Protein AF-A0A914UNY2-F1 (afdb_monomer_lite)

Organism: NCBI:txid2011161

Structure (mmCIF, N/CA/C/O backbone):
data_AF-A0A914UNY2-F1
#
_entry.id   AF-A0A914UNY2-F1
#
loop_
_atom_site.group_PDB
_atom_site.id
_atom_site.type_symbol
_atom_site.label_atom_id
_atom_site.label_alt_id
_atom_site.label_comp_id
_atom_site.label_asym_id
_atom_site.label_entity_id
_atom_site.label_seq_id
_atom_site.pdbx_PDB_ins_code
_atom_site.Cartn_x
_atom_site.Cartn_y
_atom_site.Cartn_z
_atom_site.occupancy
_atom_site.B_iso_or_equiv
_atom_site.auth_seq_id
_atom_site.auth_comp_id
_atom_site.auth_asym_id
_atom_site.auth_atom_id
_atom_site.pdbx_PDB_model_num
ATOM 1 N N . MET A 1 1 ? -18.067 -8.299 2.365 1.00 87.19 1 MET A N 1
ATOM 2 C CA . MET A 1 1 ? -17.623 -6.972 2.850 1.00 87.19 1 MET A CA 1
ATOM 3 C C . MET A 1 1 ? -18.825 -6.061 3.044 1.00 87.19 1 MET A C 1
ATOM 5 O O . MET A 1 1 ? -19.808 -6.227 2.333 1.00 87.19 1 MET A O 1
ATOM 9 N N . ASN A 1 2 ? -18.734 -5.103 3.968 1.00 89.50 2 ASN A N 1
ATOM 10 C CA . ASN A 1 2 ? -19.693 -4.017 4.223 1.00 89.50 2 ASN A CA 1
ATOM 11 C C . ASN A 1 2 ? -21.121 -4.440 4.605 1.00 89.50 2 ASN A C 1
ATOM 13 O O . ASN A 1 2 ? -22.048 -3.645 4.441 1.00 89.50 2 ASN A O 1
ATOM 17 N N . GLN A 1 3 ? -21.296 -5.675 5.072 1.00 91.88 3 GLN A N 1
ATOM 18 C CA . GLN A 1 3 ? -22.571 -6.225 5.522 1.00 91.88 3 GLN A CA 1
ATOM 19 C C . GLN A 1 3 ? -22.359 -6.941 6.859 1.00 91.88 3 GLN A C 1
ATOM 21 O O . GLN A 1 3 ? -21.365 -7.672 6.970 1.00 91.88 3 GLN A O 1
ATOM 26 N N . PRO A 1 4 ? -23.254 -6.754 7.843 1.00 94.88 4 PRO A N 1
ATOM 27 C CA . PRO A 1 4 ? -23.148 -7.422 9.129 1.00 94.88 4 PRO A CA 1
ATOM 28 C C . PRO A 1 4 ? -23.385 -8.926 8.982 1.00 94.88 4 PRO A C 1
ATOM 30 O O . PRO A 1 4 ? -24.240 -9.373 8.218 1.00 94.88 4 PRO A O 1
ATOM 33 N N . GLN A 1 5 ? -22.619 -9.710 9.731 1.00 97.25 5 GLN A N 1
ATOM 34 C CA . GLN A 1 5 ? -22.772 -11.151 9.894 1.00 97.25 5 GLN A CA 1
ATOM 35 C C . GLN A 1 5 ? -22.998 -11.444 11.373 1.00 97.25 5 GLN A C 1
ATOM 37 O O . GLN A 1 5 ? -22.254 -10.954 12.219 1.00 97.25 5 GLN A O 1
ATOM 42 N N . ARG A 1 6 ? -24.029 -12.226 11.695 1.00 97.44 6 ARG A N 1
ATOM 43 C CA . ARG A 1 6 ? -24.342 -12.583 13.082 1.00 97.44 6 ARG A CA 1
ATOM 44 C C . ARG A 1 6 ? -23.580 -13.841 13.490 1.00 97.44 6 ARG A C 1
ATOM 46 O O . ARG A 1 6 ? -23.706 -14.873 12.835 1.00 97.44 6 ARG A O 1
ATOM 53 N N . LEU A 1 7 ? -22.818 -13.749 14.574 1.00 96.62 7 LEU A N 1
ATOM 54 C CA . LEU A 1 7 ? -22.146 -14.878 15.212 1.00 96.62 7 LEU A CA 1
ATOM 55 C C . LEU A 1 7 ? -23.102 -15.640 16.144 1.00 96.62 7 LEU A C 1
ATOM 57 O O . LEU A 1 7 ? -24.194 -15.170 16.467 1.00 96.62 7 LEU A O 1
ATOM 61 N N . GLN A 1 8 ? -22.687 -16.832 16.582 1.00 95.50 8 GLN A N 1
ATOM 62 C CA . GLN A 1 8 ? -23.505 -17.722 17.420 1.00 95.50 8 GLN A CA 1
ATOM 63 C C . GLN A 1 8 ? -23.876 -17.116 18.781 1.00 95.50 8 GLN A C 1
ATOM 65 O O . GLN A 1 8 ? -24.940 -17.412 19.312 1.00 95.50 8 GLN A O 1
ATOM 70 N N . ASP A 1 9 ? -23.024 -16.249 19.325 1.00 95.12 9 ASP A N 1
ATOM 71 C CA . ASP A 1 9 ? -23.240 -15.534 20.588 1.00 95.12 9 ASP A CA 1
ATOM 72 C C . ASP A 1 9 ? -24.150 -14.296 20.439 1.00 95.12 9 ASP A C 1
ATOM 74 O O . ASP A 1 9 ? -24.386 -13.570 21.402 1.00 95.12 9 ASP A O 1
ATOM 78 N N . GLY A 1 10 ? -24.661 -14.043 19.230 1.00 96.00 10 GLY A N 1
ATOM 79 C CA . GLY A 1 10 ? -25.495 -12.892 18.909 1.00 96.00 10 GLY A CA 1
ATOM 80 C C . GLY A 1 10 ? -24.724 -11.645 18.470 1.00 96.00 10 GLY A C 1
ATOM 81 O O . GLY A 1 10 ? -25.374 -10.721 17.976 1.00 96.00 10 GLY A O 1
ATOM 82 N N . THR A 1 11 ? -23.389 -11.624 18.567 1.00 97.56 11 THR A N 1
ATOM 83 C CA . THR A 1 11 ? -22.541 -10.508 18.118 1.00 97.56 11 THR A CA 1
ATOM 84 C C . THR A 1 11 ? -22.706 -10.270 16.617 1.00 97.56 11 THR A C 1
ATOM 86 O O . THR A 1 11 ? -22.670 -11.214 15.824 1.00 97.56 11 THR A O 1
ATOM 89 N N . LEU A 1 12 ? -22.869 -9.012 16.202 1.00 98.00 12 LEU A N 1
ATOM 90 C CA . LEU A 1 12 ? -22.791 -8.637 14.789 1.00 98.00 12 LEU A CA 1
ATOM 91 C C . LEU A 1 12 ? -21.358 -8.247 14.439 1.00 98.00 12 LEU A C 1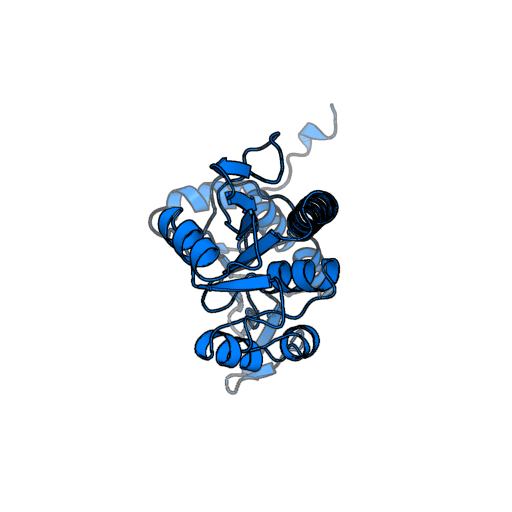
ATOM 93 O O . LEU A 1 12 ? -20.734 -7.456 15.143 1.00 98.00 12 LEU A O 1
ATOM 97 N N . VAL A 1 13 ? -20.848 -8.789 13.335 1.00 98.00 13 VAL A N 1
ATOM 98 C CA . VAL A 1 13 ? -19.527 -8.464 12.796 1.00 98.00 13 VAL A CA 1
ATOM 99 C C . VAL A 1 13 ? -19.659 -7.915 11.388 1.00 98.00 13 VAL A C 1
ATOM 101 O O . VAL A 1 13 ? -20.174 -8.594 10.501 1.00 98.00 13 VAL A O 1
ATOM 104 N N . THR A 1 14 ? -19.151 -6.707 11.159 1.00 97.75 14 THR A N 1
ATOM 105 C CA . THR A 1 14 ? -19.077 -6.098 9.825 1.00 97.75 14 THR A CA 1
ATOM 106 C C . THR A 1 14 ? -17.622 -5.888 9.425 1.00 97.75 14 THR A C 1
ATOM 108 O O . THR A 1 14 ? -16.843 -5.310 10.180 1.00 97.75 14 THR A O 1
ATOM 111 N N . LEU A 1 15 ? -17.260 -6.338 8.220 1.00 97.69 15 LEU A N 1
ATOM 112 C CA . LEU A 1 15 ? -15.915 -6.164 7.663 1.00 97.69 15 LEU A CA 1
ATOM 113 C C . LEU A 1 15 ? -15.862 -4.975 6.707 1.00 97.69 15 LEU A C 1
ATOM 115 O O . LEU A 1 15 ? -16.654 -4.928 5.761 1.00 97.69 15 LEU A O 1
ATOM 119 N N . PHE A 1 16 ? -14.896 -4.081 6.890 1.00 96.88 16 PHE A N 1
ATOM 120 C CA . PHE A 1 16 ? -14.606 -2.968 5.976 1.00 96.88 16 PHE A CA 1
ATOM 121 C C . PHE A 1 16 ? -13.207 -3.135 5.382 1.00 96.88 16 PHE A C 1
ATOM 123 O O . PHE A 1 16 ? -12.348 -3.712 6.032 1.00 96.88 16 PHE A O 1
ATOM 130 N N . ASP A 1 17 ? -12.978 -2.686 4.149 1.00 96.19 17 ASP A N 1
ATOM 131 C CA . ASP A 1 17 ? -11.647 -2.757 3.526 1.00 96.19 17 ASP A CA 1
ATOM 132 C C . ASP A 1 17 ? -10.666 -1.855 4.291 1.00 96.19 17 ASP A C 1
ATOM 134 O O . ASP A 1 17 ? -11.008 -0.712 4.589 1.00 96.19 17 ASP A O 1
ATOM 138 N N . ALA A 1 18 ? -9.480 -2.358 4.649 1.00 97.38 18 ALA A N 1
ATOM 139 C CA . ALA A 1 18 ? -8.509 -1.589 5.440 1.00 97.38 18 ALA A CA 1
ATOM 140 C C . ALA A 1 18 ? -7.584 -0.691 4.617 1.00 97.38 18 ALA A C 1
ATOM 142 O O . ALA A 1 18 ? -6.789 0.066 5.181 1.00 97.38 18 ALA A O 1
ATOM 143 N N . ASN A 1 19 ? -7.671 -0.761 3.289 1.00 96.38 19 ASN A N 1
ATOM 144 C CA . ASN A 1 19 ? -6.783 -0.072 2.361 1.00 96.38 19 ASN A CA 1
ATOM 145 C C . ASN A 1 19 ? -5.283 -0.297 2.666 1.00 96.38 19 ASN A C 1
ATOM 147 O O . ASN A 1 19 ? -4.441 0.534 2.332 1.00 96.38 19 ASN A O 1
ATOM 151 N N . HIS A 1 20 ? -4.937 -1.421 3.302 1.00 95.12 20 HIS A N 1
ATOM 152 C CA . HIS A 1 20 ? -3.561 -1.783 3.627 1.00 95.12 20 HIS A CA 1
ATOM 153 C C . HIS A 1 20 ? -2.977 -2.668 2.523 1.00 95.12 20 HIS A C 1
ATOM 155 O O . HIS A 1 20 ? -2.303 -2.176 1.622 1.00 95.12 20 HIS A O 1
ATOM 161 N N . CYS A 1 21 ? -3.313 -3.957 2.530 1.00 93.38 21 CYS A N 1
ATOM 162 C CA . CYS A 1 21 ? -2.913 -4.929 1.512 1.00 93.38 21 CYS A CA 1
ATOM 163 C C . CYS A 1 21 ? -4.127 -5.754 1.031 1.00 93.38 21 CYS A C 1
ATOM 165 O O . CYS A 1 21 ? -5.203 -5.683 1.635 1.00 93.38 21 CYS A O 1
ATOM 167 N N . PRO A 1 22 ? -4.016 -6.520 -0.068 1.00 93.12 22 PRO A N 1
ATOM 168 C CA . PRO A 1 22 ? -5.113 -7.359 -0.550 1.00 93.12 22 PRO A CA 1
ATOM 169 C C . PRO A 1 22 ? -5.675 -8.284 0.542 1.00 93.12 22 PRO A C 1
ATOM 171 O O . PRO A 1 22 ? -4.934 -9.036 1.169 1.00 93.12 22 PRO A O 1
ATOM 174 N N . GLY A 1 23 ? -6.990 -8.217 0.770 1.00 93.12 23 GLY A N 1
ATOM 175 C CA . GLY A 1 23 ? -7.684 -8.999 1.801 1.00 93.12 23 GLY A CA 1
ATOM 176 C C . GLY A 1 23 ? -7.624 -8.420 3.222 1.00 93.12 23 GLY A C 1
ATOM 177 O O . GLY A 1 23 ? -8.223 -9.001 4.124 1.00 93.12 23 GLY A O 1
ATOM 178 N N . SER A 1 24 ? -6.941 -7.291 3.437 1.00 96.31 24 SER A N 1
ATOM 179 C CA . SER A 1 24 ? -6.922 -6.598 4.734 1.00 96.31 24 SER A CA 1
ATOM 180 C C . SER A 1 24 ? -8.278 -5.969 5.069 1.00 96.31 24 SER A C 1
ATOM 182 O O . SER A 1 24 ? -8.925 -5.357 4.215 1.00 96.31 24 SER A O 1
ATOM 184 N N . VAL A 1 25 ? -8.716 -6.118 6.324 1.00 97.81 25 VAL A N 1
ATOM 185 C CA . VAL A 1 25 ? -10.032 -5.648 6.775 1.00 97.81 25 VAL A CA 1
ATOM 186 C C . VAL A 1 25 ? -9.996 -5.018 8.166 1.00 97.81 25 VAL A C 1
ATOM 188 O O . VAL A 1 25 ? -9.240 -5.451 9.034 1.00 97.81 25 VAL A O 1
ATOM 191 N N . LEU A 1 26 ? -10.880 -4.045 8.387 1.00 98.12 26 LEU A N 1
ATOM 192 C CA . LEU A 1 26 ? -11.318 -3.629 9.714 1.00 98.12 26 LEU A CA 1
ATOM 193 C C . LEU A 1 26 ? -12.470 -4.530 10.159 1.00 98.12 26 LEU A C 1
ATOM 195 O O . LEU A 1 26 ? -13.337 -4.874 9.351 1.00 98.12 26 LEU A O 1
ATOM 199 N N . PHE A 1 27 ? -12.535 -4.819 11.454 1.00 98.38 27 PHE A N 1
ATOM 200 C CA . PHE A 1 27 ? -13.642 -5.536 12.080 1.00 98.38 27 PHE A CA 1
ATOM 201 C C . PHE A 1 27 ? -14.432 -4.599 12.990 1.00 98.38 27 PHE A C 1
ATOM 203 O O . PHE A 1 27 ? -13.901 -4.127 13.995 1.00 98.38 27 PHE A O 1
ATOM 210 N N . LEU A 1 28 ? -15.700 -4.355 12.665 1.00 98.38 28 LEU A N 1
ATOM 211 C CA . LEU A 1 28 ? -16.664 -3.767 13.592 1.00 98.38 28 LEU A CA 1
ATOM 212 C C . LEU A 1 28 ? -17.405 -4.892 14.309 1.00 98.38 28 LEU A C 1
ATOM 214 O O . LEU A 1 28 ? -18.048 -5.698 13.644 1.00 98.38 28 LEU A O 1
ATOM 218 N N . PHE A 1 29 ? -17.341 -4.905 15.634 1.00 98.44 29 PHE A N 1
ATOM 219 C CA . PHE A 1 29 ? -18.096 -5.795 16.505 1.00 98.44 29 PHE A CA 1
ATOM 220 C C . PHE A 1 29 ? -19.171 -4.993 17.233 1.00 98.44 29 PHE A C 1
ATOM 222 O O . PHE A 1 29 ? -18.843 -4.035 17.929 1.00 98.44 29 PHE A O 1
ATOM 229 N N . GLU A 1 30 ? -20.427 -5.402 17.107 1.00 97.94 30 GLU A N 1
ATOM 230 C CA . GLU A 1 30 ? -21.556 -4.859 17.866 1.00 97.94 30 GLU A CA 1
ATOM 231 C C . GLU A 1 30 ? -22.055 -5.969 18.793 1.00 97.94 30 GLU A C 1
ATOM 233 O O . GLU A 1 30 ? -22.627 -6.970 18.343 1.00 97.94 30 GLU A O 1
ATOM 238 N N . THR A 1 31 ? -21.760 -5.832 20.084 1.00 97.19 31 THR A N 1
ATOM 239 C CA . THR A 1 31 ? -22.054 -6.837 21.111 1.00 97.19 31 THR A CA 1
ATOM 240 C C . THR A 1 31 ? -23.106 -6.312 22.091 1.00 97.19 31 THR A C 1
ATOM 242 O O . THR A 1 31 ? -23.503 -5.148 22.056 1.00 97.19 31 THR A O 1
ATOM 245 N N . LEU A 1 32 ? -23.538 -7.161 23.029 1.00 95.19 32 LEU A N 1
ATOM 246 C CA . LEU A 1 32 ? -24.401 -6.741 24.142 1.00 95.19 32 LEU A CA 1
ATOM 247 C C . LEU A 1 32 ? -23.707 -5.784 25.128 1.00 95.19 32 LEU A C 1
ATOM 249 O O . LEU A 1 32 ? -24.380 -5.121 25.911 1.00 95.19 32 LEU A O 1
ATOM 253 N N . THR A 1 33 ? -22.372 -5.746 25.130 1.00 94.50 33 THR A N 1
ATOM 254 C CA . THR A 1 33 ? -21.558 -4.999 26.101 1.00 94.50 33 THR A CA 1
ATOM 255 C C . THR A 1 33 ? -20.884 -3.765 25.510 1.00 94.50 33 THR A C 1
ATOM 257 O O . THR A 1 33 ? -20.304 -2.984 26.263 1.00 94.50 33 THR A O 1
ATOM 260 N N . GLY A 1 34 ? -20.953 -3.576 24.192 1.00 97.25 34 GLY A N 1
ATOM 261 C CA . GLY A 1 34 ? -20.433 -2.393 23.523 1.00 97.25 34 GLY A CA 1
ATOM 262 C C . GLY A 1 34 ? -20.122 -2.616 22.048 1.00 97.25 34 GLY A C 1
ATOM 263 O O . GLY A 1 34 ? -20.250 -3.718 21.511 1.00 97.25 34 GLY A O 1
ATOM 264 N N . ASN A 1 35 ? -19.681 -1.542 21.403 1.00 98.25 35 ASN A N 1
ATOM 265 C CA . ASN A 1 35 ? -19.275 -1.532 20.006 1.00 98.25 35 ASN A CA 1
ATOM 266 C C . ASN A 1 35 ? -17.771 -1.287 19.888 1.00 98.25 35 ASN A C 1
ATOM 268 O O . ASN A 1 35 ? -17.231 -0.309 20.418 1.00 98.25 35 ASN A O 1
ATOM 272 N N . PHE A 1 36 ? -17.090 -2.155 19.148 1.00 98.44 36 PHE A N 1
ATOM 273 C CA . PHE A 1 36 ? -15.638 -2.160 19.029 1.00 98.44 36 PHE A CA 1
ATOM 274 C C . PHE A 1 36 ? -15.232 -2.131 17.562 1.00 98.44 36 PHE A C 1
ATOM 276 O O . PHE A 1 36 ? -15.717 -2.937 16.774 1.00 98.44 36 PHE A O 1
ATOM 283 N N . LEU A 1 37 ? -14.308 -1.247 17.194 1.00 98.44 37 LEU A N 1
ATOM 284 C CA . LEU A 1 37 ? -13.696 -1.264 15.865 1.00 98.44 37 LEU A CA 1
ATOM 285 C C . LEU A 1 37 ? -12.228 -1.654 16.000 1.00 98.44 37 LEU A C 1
ATOM 287 O O . LEU A 1 37 ? -11.461 -0.952 16.657 1.00 98.44 37 LEU A O 1
ATOM 291 N N . HIS A 1 38 ? -11.834 -2.756 15.369 1.00 98.69 38 HIS A N 1
ATOM 292 C CA . HIS A 1 38 ? -10.440 -3.160 15.254 1.00 98.69 38 HIS A CA 1
ATOM 293 C C . HIS A 1 38 ? -9.935 -2.882 13.847 1.00 98.69 38 HIS A C 1
ATOM 295 O O . HIS A 1 38 ? -10.449 -3.432 12.876 1.00 98.69 38 HIS A O 1
ATOM 301 N N . THR A 1 39 ? -8.924 -2.026 13.739 1.00 98.50 39 THR A N 1
ATOM 302 C CA . THR A 1 39 ? -8.421 -1.568 12.438 1.00 98.50 39 THR A CA 1
ATOM 303 C C . THR A 1 39 ? -7.522 -2.580 11.732 1.00 98.50 39 THR A C 1
ATOM 305 O O . THR A 1 39 ? -7.445 -2.550 10.510 1.00 98.50 39 THR A O 1
ATOM 308 N N . GLY A 1 40 ? -6.883 -3.487 12.482 1.00 98.00 40 GLY A N 1
ATOM 309 C CA . GLY A 1 40 ? -5.790 -4.291 11.930 1.00 98.00 40 GLY A CA 1
ATOM 310 C C . GLY A 1 40 ? -4.612 -3.372 11.620 1.00 98.00 40 GLY A C 1
ATOM 311 O O . GLY A 1 40 ? -4.359 -2.459 12.401 1.00 98.00 40 GLY A O 1
ATOM 312 N N . ASP A 1 41 ? -3.960 -3.587 10.482 1.00 97.56 41 ASP A N 1
ATOM 313 C CA . ASP A 1 41 ? -3.127 -2.571 9.834 1.00 97.56 41 ASP A CA 1
ATOM 314 C C . ASP A 1 41 ? -3.982 -1.843 8.790 1.00 97.56 41 ASP A C 1
ATOM 316 O O . ASP A 1 41 ? -4.726 -2.493 8.049 1.00 97.56 41 ASP A O 1
ATOM 320 N N . LEU A 1 42 ? -3.898 -0.509 8.720 1.00 97.62 42 LEU A N 1
ATOM 321 C CA . LEU A 1 42 ? -4.749 0.273 7.812 1.00 97.62 42 LEU A CA 1
ATOM 322 C C . LEU A 1 42 ? -4.077 1.515 7.230 1.00 97.62 42 LEU A C 1
ATOM 324 O O . LEU A 1 42 ? -3.264 2.185 7.877 1.00 97.62 42 LEU A O 1
ATOM 328 N N . ARG A 1 43 ? -4.562 1.930 6.055 1.00 97.44 43 ARG A N 1
ATOM 329 C CA . ARG A 1 43 ? -4.313 3.269 5.512 1.00 97.44 43 ARG A CA 1
ATOM 330 C C . ARG A 1 43 ? -5.601 4.085 5.400 1.00 97.44 43 ARG A C 1
ATOM 332 O O . ARG A 1 43 ? -6.363 3.952 4.446 1.00 97.44 43 ARG A O 1
ATOM 339 N N . ALA A 1 44 ? -5.803 4.983 6.359 1.00 97.00 44 ALA A N 1
ATOM 340 C CA . ALA A 1 44 ? -6.982 5.830 6.510 1.00 97.00 44 ALA A CA 1
ATOM 341 C C . ALA A 1 44 ? -7.007 7.027 5.538 1.00 97.00 44 ALA A C 1
ATOM 343 O O . ALA A 1 44 ? -7.059 8.183 5.954 1.00 97.00 44 ALA A O 1
ATOM 344 N N . GLU A 1 45 ? -6.965 6.752 4.233 1.00 95.25 45 GLU A N 1
ATOM 345 C CA . GLU A 1 45 ? -7.230 7.766 3.206 1.00 95.25 45 GLU A CA 1
ATOM 346 C C . GLU A 1 45 ? -8.692 8.248 3.269 1.00 95.25 45 GLU A C 1
ATOM 348 O O . GLU A 1 45 ? -9.577 7.559 3.785 1.00 95.25 45 GLU A O 1
ATOM 353 N N . ASP A 1 46 ? -8.949 9.439 2.718 1.00 94.50 46 ASP A N 1
ATOM 354 C CA . ASP A 1 46 ? -10.251 10.112 2.821 1.00 94.50 46 ASP A CA 1
ATOM 355 C C . ASP A 1 46 ? -11.409 9.231 2.303 1.00 94.50 46 ASP A C 1
ATOM 357 O O . ASP A 1 46 ? -12.473 9.202 2.914 1.00 94.50 46 ASP A O 1
ATOM 361 N N . CYS A 1 47 ? -11.187 8.409 1.268 1.00 92.88 47 CYS A N 1
ATOM 362 C CA . CYS A 1 47 ? -12.201 7.488 0.740 1.00 92.88 47 CYS A CA 1
ATOM 363 C C . CYS A 1 47 ? -12.680 6.438 1.760 1.00 92.88 47 CYS A C 1
ATOM 365 O O . CYS A 1 47 ? -13.877 6.154 1.829 1.00 92.88 47 CYS A O 1
ATOM 367 N N . LEU A 1 48 ? -11.773 5.879 2.570 1.00 94.44 48 LEU A N 1
ATOM 368 C CA . LEU A 1 48 ? -12.125 4.928 3.624 1.00 94.44 48 LEU A CA 1
ATOM 369 C C . LEU A 1 48 ? -12.883 5.644 4.746 1.00 94.44 48 LEU A C 1
ATOM 371 O O . LEU A 1 48 ? -13.896 5.144 5.232 1.00 94.44 48 LEU A O 1
ATOM 375 N N . ILE A 1 49 ? -12.426 6.836 5.133 1.00 95.12 49 ILE A N 1
ATOM 376 C CA . ILE A 1 49 ? -13.091 7.644 6.161 1.00 95.12 49 ILE A CA 1
ATOM 377 C C . ILE A 1 49 ? -14.521 7.991 5.723 1.00 95.12 49 ILE A C 1
ATOM 379 O O . ILE A 1 49 ? -15.462 7.813 6.498 1.00 95.12 49 ILE A O 1
ATOM 383 N N . ASP A 1 50 ? -14.705 8.426 4.478 1.00 93.75 50 ASP A N 1
ATOM 384 C CA . ASP A 1 50 ? -16.015 8.751 3.915 1.00 93.75 50 ASP A CA 1
ATOM 385 C C . ASP A 1 50 ? -16.923 7.519 3.836 1.00 93.75 50 ASP A C 1
ATOM 387 O O . ASP A 1 50 ? -18.100 7.595 4.200 1.00 93.75 50 ASP A O 1
ATOM 391 N N . GLN A 1 51 ? -16.377 6.358 3.457 1.00 92.81 51 GLN A N 1
ATOM 392 C CA . GLN A 1 51 ? -17.109 5.093 3.483 1.00 92.81 51 GLN A CA 1
ATOM 393 C C . GLN A 1 51 ? -17.602 4.764 4.896 1.00 92.81 51 GLN A C 1
ATOM 395 O O . GLN A 1 51 ? -18.787 4.471 5.066 1.00 92.81 51 GLN A O 1
ATOM 400 N N . LEU A 1 52 ? -16.739 4.847 5.911 1.00 93.25 52 LEU A N 1
ATOM 401 C CA . LEU A 1 52 ? -17.123 4.585 7.301 1.00 93.25 52 LEU A CA 1
ATOM 402 C C . LEU A 1 52 ? -18.199 5.575 7.777 1.00 93.25 52 LEU A C 1
ATOM 404 O O . LEU A 1 52 ? -19.192 5.160 8.370 1.00 93.25 52 LEU A O 1
ATOM 408 N N . LYS A 1 53 ? -18.078 6.865 7.444 1.00 90.12 53 LYS A N 1
ATOM 409 C CA . LYS A 1 53 ? -19.090 7.882 7.787 1.00 90.12 53 LYS A CA 1
ATOM 410 C C . LYS A 1 53 ? -20.434 7.627 7.104 1.00 90.12 53 LYS A C 1
ATOM 412 O O . LYS A 1 53 ? -21.475 7.771 7.740 1.00 90.12 53 LYS A O 1
ATOM 417 N N . SER A 1 54 ? -20.422 7.214 5.836 1.00 90.75 54 SER A N 1
ATOM 418 C CA . SER A 1 54 ? -21.641 6.923 5.065 1.00 90.75 54 SER A CA 1
ATOM 419 C C . SER A 1 54 ? -22.436 5.730 5.603 1.00 90.75 54 SER A C 1
ATOM 421 O O . SER A 1 54 ? -23.623 5.597 5.320 1.00 90.75 54 SER A O 1
ATOM 423 N N . LYS A 1 55 ? -21.786 4.855 6.379 1.00 87.69 55 LYS A N 1
ATOM 424 C CA . LYS A 1 55 ? -22.379 3.631 6.926 1.00 87.69 55 LYS A CA 1
ATOM 425 C C . LYS A 1 55 ? -23.076 3.831 8.268 1.00 87.69 55 LYS A C 1
ATOM 427 O O . LYS A 1 55 ? -23.572 2.849 8.806 1.00 87.69 55 LYS A O 1
ATOM 432 N N . SER A 1 56 ? -23.126 5.066 8.783 1.00 83.94 56 SER A N 1
ATOM 433 C CA . SER A 1 56 ? -23.784 5.407 10.052 1.00 83.94 56 SER A CA 1
ATOM 434 C C . SER A 1 56 ? -23.407 4.436 11.173 1.00 83.94 56 SER A C 1
ATOM 436 O O . SER A 1 56 ? -24.277 3.844 11.807 1.00 83.94 56 SER A O 1
ATOM 438 N N . LEU A 1 57 ? -22.099 4.238 11.373 1.00 92.12 57 LEU A N 1
ATOM 439 C CA . LEU A 1 57 ? -21.591 3.309 12.382 1.00 92.12 57 LEU A CA 1
ATOM 440 C C . LEU A 1 57 ? -22.173 3.631 13.767 1.00 92.12 57 LEU A C 1
ATOM 442 O O . LEU A 1 57 ? -22.381 4.811 14.083 1.00 92.12 57 LEU A O 1
ATOM 446 N N . PRO A 1 58 ? -22.392 2.613 14.614 1.00 94.38 58 PRO A N 1
ATOM 447 C CA . PRO A 1 58 ? -22.784 2.854 15.990 1.00 94.38 58 PRO A CA 1
ATOM 448 C C . PRO A 1 58 ? -21.687 3.629 16.724 1.00 94.38 58 PRO A C 1
ATOM 450 O O . PRO A 1 58 ? -20.516 3.646 16.330 1.00 94.38 58 PRO A O 1
ATOM 453 N N . LYS A 1 59 ? -22.061 4.261 17.839 1.00 95.69 59 LYS A N 1
ATOM 454 C CA . LYS A 1 59 ? -21.085 4.905 18.718 1.00 95.69 59 LYS A CA 1
ATOM 455 C C . LYS A 1 59 ? -20.085 3.857 19.210 1.00 95.69 59 LYS A C 1
ATOM 457 O O . LYS A 1 59 ? -20.488 2.868 19.816 1.00 95.69 59 LYS A O 1
ATOM 462 N N . LEU A 1 60 ? -18.800 4.104 18.961 1.00 97.94 60 LEU A N 1
ATOM 463 C CA . LEU A 1 60 ? -17.720 3.195 19.334 1.00 97.94 60 LEU A CA 1
ATOM 464 C C . LEU A 1 60 ? -17.305 3.396 20.792 1.00 97.94 60 LEU A C 1
ATOM 466 O O . LEU A 1 60 ? -16.921 4.500 21.191 1.00 97.94 60 LEU A O 1
ATOM 470 N N . ASP A 1 61 ? -17.301 2.311 21.556 1.00 98.50 61 ASP A N 1
ATOM 471 C CA . ASP A 1 61 ? -16.771 2.283 22.917 1.00 98.50 61 ASP A CA 1
ATOM 472 C C . ASP A 1 61 ? -15.244 2.176 22.901 1.00 98.50 61 ASP A C 1
ATOM 474 O O . ASP A 1 61 ? -14.556 2.893 23.632 1.00 98.50 61 ASP A O 1
ATOM 478 N N . ILE A 1 62 ? -14.690 1.323 22.030 1.00 98.56 62 ILE A N 1
ATOM 479 C CA . ILE A 1 62 ? -13.238 1.189 21.858 1.00 98.56 62 ILE A CA 1
ATOM 480 C C . ILE A 1 62 ? -12.866 1.132 20.378 1.00 98.56 62 ILE A C 1
ATOM 482 O O . ILE A 1 62 ? -13.408 0.339 19.608 1.00 98.56 62 ILE A O 1
ATOM 486 N N . LEU A 1 63 ? -11.872 1.934 20.011 1.00 98.69 63 LEU A N 1
ATOM 487 C CA . LEU A 1 63 ? -11.137 1.818 18.758 1.00 98.69 63 LEU A CA 1
ATOM 488 C C . LEU A 1 63 ? -9.767 1.182 19.025 1.00 98.69 63 LEU A C 1
ATOM 490 O O . LEU A 1 63 ? -8.941 1.778 19.716 1.00 98.69 63 LEU A O 1
ATOM 494 N N . PHE A 1 64 ? -9.514 0.002 18.464 1.00 98.75 64 PHE A N 1
ATOM 495 C CA . PHE A 1 64 ? -8.183 -0.606 18.422 1.00 98.75 64 PHE A CA 1
ATOM 496 C C . PHE A 1 64 ? -7.465 -0.123 17.159 1.00 98.75 64 PHE A C 1
ATOM 498 O O . PHE A 1 64 ? -7.834 -0.496 16.039 1.00 98.75 64 PH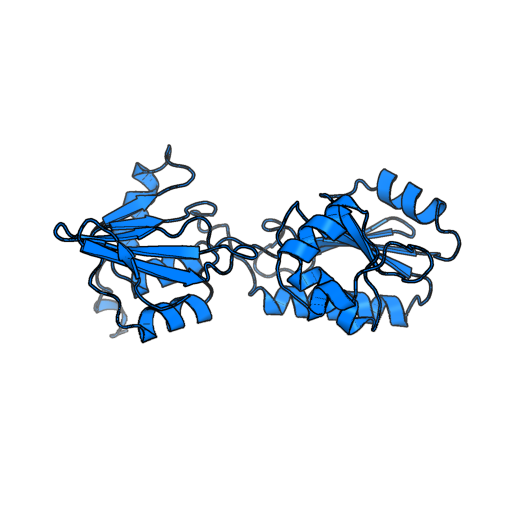E A O 1
ATOM 505 N N . LEU A 1 65 ? -6.490 0.765 17.341 1.00 98.75 65 LEU A N 1
ATOM 506 C CA . LEU A 1 65 ? -5.918 1.595 16.283 1.00 98.75 65 LEU A CA 1
ATOM 507 C C . LEU A 1 65 ? -4.495 1.157 15.914 1.00 98.75 65 LEU A C 1
ATOM 509 O O . LEU A 1 65 ? -3.629 1.114 16.789 1.00 98.75 65 LEU A O 1
ATOM 513 N N . ASP A 1 66 ? -4.250 0.940 14.619 1.00 98.50 66 ASP A N 1
ATOM 514 C CA . ASP A 1 66 ? -2.906 0.895 14.034 1.00 98.50 66 ASP A CA 1
ATOM 515 C C . ASP A 1 66 ? -2.174 2.214 14.301 1.00 98.50 66 ASP A C 1
ATOM 517 O O . ASP A 1 66 ? -2.530 3.285 13.802 1.00 98.50 66 ASP A O 1
ATOM 521 N N . THR A 1 67 ? -1.115 2.124 15.091 1.00 98.00 67 THR A N 1
ATOM 522 C CA . THR A 1 67 ? -0.282 3.253 15.505 1.00 98.00 67 THR A CA 1
ATOM 523 C C . THR A 1 67 ? 1.139 3.162 14.949 1.00 98.00 67 THR A C 1
ATOM 525 O O . THR A 1 67 ? 2.074 3.737 15.520 1.00 98.00 67 THR A O 1
ATOM 528 N N . THR A 1 68 ? 1.323 2.467 13.819 1.00 96.25 68 THR A N 1
ATOM 529 C CA . THR A 1 68 ? 2.623 2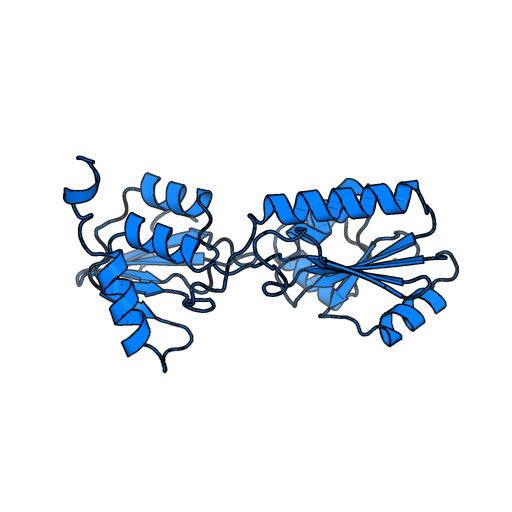.269 13.152 1.00 96.25 68 THR A CA 1
ATOM 530 C C . THR A 1 68 ? 3.380 3.584 12.961 1.00 96.25 68 THR A C 1
ATOM 532 O O . THR A 1 68 ? 4.550 3.695 13.334 1.00 96.25 68 THR A O 1
ATOM 535 N N . TYR A 1 69 ? 2.693 4.616 12.464 1.00 95.00 69 TYR A N 1
ATOM 536 C CA . TYR A 1 69 ? 3.261 5.938 12.187 1.00 95.00 69 TYR A CA 1
ATOM 537 C C . TYR A 1 69 ? 2.684 7.045 13.076 1.00 95.00 69 TYR A C 1
ATOM 539 O O . TYR A 1 69 ? 2.480 8.175 12.630 1.00 95.00 69 TYR A O 1
ATOM 547 N N . MET A 1 70 ? 2.457 6.745 14.356 1.00 95.38 70 MET A N 1
ATOM 548 C CA . MET A 1 70 ? 1.971 7.707 15.351 1.00 95.38 70 MET A CA 1
ATOM 549 C C . MET A 1 70 ? 3.054 8.734 15.748 1.00 95.38 70 MET A C 1
ATOM 551 O O . MET A 1 70 ? 3.546 8.763 16.874 1.00 95.38 70 MET A O 1
ATOM 555 N N . ASN A 1 71 ? 3.491 9.555 14.788 1.00 92.94 71 ASN A N 1
ATOM 556 C CA . ASN A 1 71 ? 4.412 10.672 14.984 1.00 92.94 71 ASN A CA 1
ATOM 557 C C . ASN A 1 71 ? 4.226 11.728 13.870 1.00 92.94 71 ASN A C 1
ATOM 559 O O . ASN A 1 71 ? 4.278 11.356 12.695 1.00 92.94 71 ASN A O 1
ATOM 563 N N . PRO A 1 72 ? 4.112 13.034 14.192 1.00 92.75 72 PRO A N 1
ATOM 564 C CA . PRO A 1 72 ? 3.891 14.105 13.208 1.00 92.75 72 PRO A CA 1
ATOM 565 C C . PRO A 1 72 ? 4.915 14.198 12.068 1.00 92.75 72 PRO A C 1
ATOM 567 O O . PRO A 1 72 ? 4.629 14.798 11.033 1.00 92.75 72 PRO A O 1
ATOM 570 N N . ARG A 1 73 ? 6.112 13.615 12.228 1.00 90.44 73 ARG A N 1
ATOM 571 C CA . ARG A 1 73 ? 7.131 13.567 11.167 1.00 90.44 73 ARG A CA 1
ATOM 572 C C . ARG A 1 73 ? 6.712 12.717 9.965 1.00 90.44 73 ARG A C 1
ATOM 574 O O . ARG A 1 73 ? 7.267 12.889 8.883 1.00 90.44 73 ARG A O 1
ATOM 581 N N . TYR A 1 74 ? 5.783 11.781 10.158 1.00 91.12 74 TYR A N 1
ATOM 582 C CA . TYR A 1 74 ? 5.332 10.868 9.118 1.00 91.12 74 TYR A CA 1
ATOM 583 C C . TYR A 1 74 ? 4.178 11.480 8.336 1.00 91.12 74 TYR A C 1
ATOM 585 O O . TYR A 1 74 ? 3.019 11.464 8.754 1.00 91.12 74 TYR A O 1
ATOM 593 N N . VAL A 1 75 ? 4.535 12.020 7.177 1.00 89.38 75 VAL A N 1
ATOM 594 C CA . VAL A 1 75 ? 3.621 12.578 6.186 1.00 89.38 75 VAL A CA 1
ATOM 595 C C . VAL A 1 75 ? 3.816 11.781 4.906 1.00 89.38 75 VAL A C 1
ATOM 597 O O . VAL A 1 75 ? 4.955 11.591 4.486 1.00 89.38 75 VAL A O 1
ATOM 600 N N . PHE A 1 76 ? 2.729 11.336 4.280 1.00 89.19 76 PHE A N 1
ATOM 601 C CA . PHE A 1 76 ? 2.779 10.570 3.035 1.00 89.19 76 PHE A CA 1
ATOM 602 C C . PHE A 1 76 ? 1.928 11.258 1.965 1.00 89.19 76 PHE A C 1
ATOM 604 O O . PHE A 1 76 ? 0.860 11.781 2.290 1.00 89.19 76 PHE A O 1
ATOM 611 N N . PRO A 1 77 ? 2.357 11.272 0.692 1.00 92.62 77 PRO A N 1
ATOM 612 C CA . PRO A 1 77 ? 1.471 11.637 -0.406 1.00 92.62 77 PRO A CA 1
ATOM 613 C C . PRO A 1 77 ? 0.354 10.590 -0.569 1.00 92.62 77 PRO A C 1
ATOM 615 O O . PRO A 1 77 ? 0.578 9.420 -0.231 1.00 92.62 77 PRO A O 1
ATOM 618 N N . PRO A 1 78 ? -0.811 10.955 -1.135 1.00 93.62 78 PRO A N 1
ATOM 619 C CA . PRO A 1 78 ? -1.848 9.989 -1.504 1.00 93.62 78 PRO A CA 1
ATOM 620 C C . PRO A 1 78 ? -1.291 8.862 -2.382 1.00 93.62 78 PRO A C 1
ATOM 622 O O . PRO A 1 78 ? -0.446 9.120 -3.247 1.00 93.62 78 PRO A O 1
ATOM 625 N N . GLN A 1 79 ? -1.772 7.625 -2.207 1.00 95.19 79 GLN A N 1
ATOM 626 C CA . GLN A 1 79 ? -1.266 6.456 -2.952 1.00 95.19 79 GLN A CA 1
ATOM 627 C C . GLN A 1 79 ? -1.303 6.685 -4.465 1.00 95.19 79 GLN A C 1
ATOM 629 O O . GLN A 1 79 ? -0.332 6.398 -5.169 1.00 95.19 79 GLN A O 1
ATOM 634 N N . LYS A 1 80 ? -2.403 7.274 -4.951 1.00 95.88 80 LYS A N 1
ATOM 635 C CA . LYS A 1 80 ? -2.590 7.602 -6.366 1.00 95.88 80 LYS A CA 1
ATOM 636 C C . LYS A 1 80 ? -1.518 8.563 -6.885 1.00 95.88 80 LYS A C 1
ATOM 638 O O . LYS A 1 80 ? -0.960 8.313 -7.944 1.00 95.88 80 LYS A O 1
ATOM 643 N N . ALA A 1 81 ? -1.189 9.614 -6.134 1.00 95.81 81 ALA A N 1
ATOM 644 C CA . ALA A 1 81 ? -0.183 10.590 -6.553 1.00 95.81 81 ALA A CA 1
ATOM 645 C C . ALA A 1 81 ? 1.208 9.949 -6.699 1.00 95.81 81 ALA A C 1
ATOM 647 O O . ALA A 1 81 ? 1.943 10.266 -7.631 1.00 95.81 81 ALA A O 1
ATOM 648 N N . VAL A 1 82 ? 1.553 9.006 -5.814 1.00 96.38 82 VAL A N 1
ATOM 649 C CA . VAL A 1 82 ? 2.804 8.239 -5.921 1.00 96.38 82 VAL A CA 1
ATOM 650 C C . VAL A 1 82 ? 2.787 7.331 -7.151 1.00 96.38 82 VAL A C 1
ATOM 652 O O . VAL A 1 82 ? 3.761 7.310 -7.899 1.00 96.38 82 VAL A O 1
ATOM 655 N N . ILE A 1 83 ? 1.688 6.605 -7.384 1.00 97.81 83 ILE A N 1
ATOM 656 C CA . ILE A 1 83 ? 1.531 5.732 -8.558 1.00 97.81 83 ILE A CA 1
ATOM 657 C C . ILE A 1 83 ? 1.643 6.535 -9.859 1.00 97.81 83 ILE A C 1
ATOM 659 O O . ILE A 1 83 ? 2.404 6.144 -10.745 1.00 97.81 83 ILE A O 1
ATOM 663 N N . ASP A 1 84 ? 0.917 7.650 -9.966 1.00 98.31 84 ASP A N 1
ATOM 664 C CA . ASP A 1 84 ? 0.909 8.510 -11.152 1.00 98.31 84 ASP A CA 1
ATOM 665 C C . ASP A 1 84 ? 2.328 9.004 -11.469 1.00 98.31 84 ASP A C 1
ATOM 667 O O . ASP A 1 84 ? 2.778 8.938 -12.613 1.00 98.31 84 ASP A O 1
ATOM 671 N N . GLU A 1 85 ? 3.063 9.439 -10.444 1.00 97.88 85 GLU A N 1
ATOM 672 C CA . GLU A 1 85 ? 4.420 9.950 -10.599 1.00 97.88 85 GLU A CA 1
ATOM 673 C C . GLU A 1 85 ? 5.423 8.851 -10.988 1.00 97.88 85 GLU A C 1
ATOM 675 O O . GLU A 1 85 ? 6.272 9.071 -11.856 1.00 97.88 85 GLU A O 1
ATOM 680 N N . VAL A 1 86 ? 5.306 7.644 -10.417 1.00 98.38 86 VAL A N 1
ATOM 681 C CA . VAL A 1 86 ? 6.098 6.475 -10.844 1.00 98.38 86 VAL A CA 1
ATOM 682 C C . VAL A 1 86 ? 5.831 6.153 -12.313 1.00 98.38 86 VAL A C 1
ATOM 684 O O . VAL A 1 86 ? 6.775 5.971 -13.083 1.00 98.38 86 VAL A O 1
ATOM 687 N N . CYS A 1 87 ? 4.562 6.108 -12.721 1.00 98.62 87 CYS A N 1
ATOM 688 C CA . CYS A 1 87 ? 4.181 5.799 -14.097 1.00 98.62 87 CYS A CA 1
ATOM 689 C C . CYS A 1 87 ? 4.701 6.861 -15.069 1.00 98.62 87 CYS A C 1
ATOM 691 O O . CYS A 1 87 ? 5.270 6.520 -16.107 1.00 98.62 87 CYS A O 1
ATOM 693 N N . ARG A 1 88 ? 4.580 8.144 -14.708 1.00 98.56 88 ARG A N 1
ATOM 694 C CA . ARG A 1 88 ? 5.123 9.263 -15.482 1.00 98.56 88 ARG A CA 1
ATOM 695 C C . ARG A 1 88 ? 6.637 9.137 -15.650 1.00 98.56 88 ARG A C 1
ATOM 697 O O . ARG A 1 88 ? 7.125 9.223 -16.773 1.00 98.56 88 ARG A O 1
ATOM 704 N N . PHE A 1 89 ? 7.367 8.892 -14.561 1.00 98.50 89 PHE A N 1
ATOM 705 C CA . PHE A 1 89 ? 8.820 8.725 -14.588 1.00 98.50 89 PHE A CA 1
ATOM 706 C C . PHE A 1 89 ? 9.247 7.553 -15.482 1.00 98.50 89 PHE A C 1
ATOM 708 O O . PHE A 1 89 ? 10.080 7.725 -16.371 1.00 98.50 89 PHE A O 1
ATOM 715 N N . VAL A 1 90 ? 8.649 6.373 -15.281 1.00 98.56 90 VAL A N 1
ATOM 716 C CA . VAL A 1 90 ? 8.959 5.169 -16.069 1.00 98.56 90 VAL A CA 1
ATOM 717 C C . VAL A 1 90 ? 8.669 5.398 -17.550 1.00 98.56 90 VAL A C 1
ATOM 719 O O . VAL A 1 90 ? 9.501 5.056 -18.388 1.00 98.56 90 VAL A O 1
ATOM 722 N N . LYS A 1 91 ? 7.528 6.012 -17.885 1.00 98.44 91 LYS A N 1
ATOM 723 C CA . LYS A 1 91 ? 7.167 6.326 -19.271 1.00 98.44 91 LYS A CA 1
ATOM 724 C C . LYS A 1 91 ? 8.207 7.233 -19.932 1.00 98.44 91 LYS A C 1
ATOM 726 O O . LYS A 1 91 ? 8.726 6.876 -20.986 1.00 98.44 91 LYS A O 1
ATOM 731 N N . THR A 1 92 ? 8.557 8.351 -19.295 1.00 98.25 92 THR A N 1
ATOM 732 C CA . THR A 1 92 ? 9.551 9.298 -19.827 1.00 98.25 92 THR A CA 1
ATOM 733 C C . THR A 1 92 ? 10.920 8.644 -20.033 1.00 98.25 92 THR A C 1
ATOM 735 O O . THR A 1 92 ? 11.563 8.860 -21.061 1.00 98.25 92 THR A O 1
ATOM 738 N N . GLU A 1 93 ? 11.375 7.812 -19.095 1.00 97.94 93 GLU A N 1
ATOM 739 C CA . GLU A 1 93 ? 12.659 7.124 -19.250 1.00 97.94 93 GLU A CA 1
ATOM 740 C C . GLU A 1 93 ? 12.632 6.060 -20.355 1.00 97.94 93 GLU A C 1
ATOM 742 O O . GLU A 1 93 ? 13.634 5.887 -21.046 1.00 97.94 93 GLU A O 1
ATOM 747 N N . LEU A 1 94 ? 11.508 5.366 -20.562 1.00 97.50 94 LEU A N 1
ATOM 748 C CA . LEU A 1 94 ? 11.368 4.391 -21.649 1.00 97.50 94 LEU A CA 1
ATOM 749 C C . LEU A 1 94 ? 11.285 5.058 -23.026 1.00 97.50 94 LEU A C 1
ATOM 751 O O . LEU A 1 94 ? 11.842 4.523 -23.983 1.00 97.50 94 LEU A O 1
ATOM 755 N N . GLU A 1 95 ? 10.653 6.229 -23.129 1.00 97.62 95 GLU A N 1
ATOM 756 C CA . GLU A 1 95 ? 10.653 7.044 -24.352 1.00 97.62 95 GLU A CA 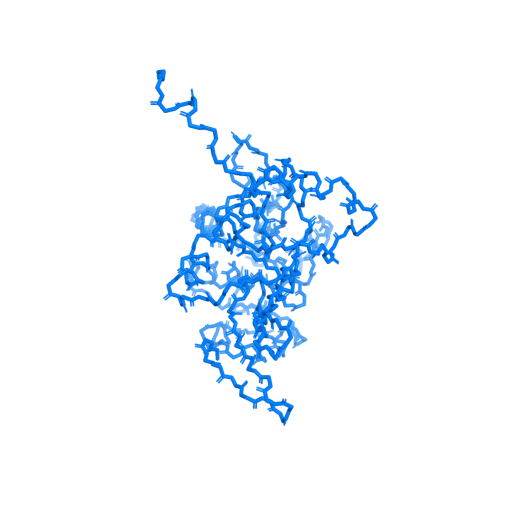1
ATOM 757 C C . GLU A 1 95 ? 12.076 7.486 -24.719 1.00 97.62 95 GLU A C 1
ATOM 759 O O . GLU A 1 95 ? 12.466 7.452 -25.886 1.00 97.62 95 GLU A O 1
ATOM 764 N N . ARG A 1 96 ? 12.885 7.844 -23.714 1.00 97.19 96 ARG A N 1
ATOM 765 C CA . ARG A 1 96 ? 14.280 8.252 -23.911 1.00 97.19 96 ARG A CA 1
ATOM 766 C C . ARG A 1 96 ? 15.224 7.074 -24.156 1.00 97.19 96 ARG A C 1
ATOM 768 O O . ARG A 1 96 ? 16.163 7.185 -24.942 1.00 97.19 96 ARG A O 1
ATOM 775 N N . TYR A 1 97 ? 14.996 5.955 -23.476 1.00 97.69 97 TYR A N 1
ATOM 776 C CA . TYR A 1 97 ? 15.847 4.770 -23.506 1.00 97.69 97 TYR A CA 1
ATOM 777 C C . TYR A 1 97 ? 15.000 3.491 -23.658 1.00 97.69 97 TYR A C 1
ATOM 779 O O . TYR A 1 97 ? 14.761 2.784 -22.674 1.00 97.69 97 TYR A O 1
ATOM 787 N N . PRO A 1 98 ? 14.605 3.113 -24.890 1.00 97.06 98 PRO A N 1
ATOM 788 C CA . PRO A 1 98 ? 13.685 1.990 -25.121 1.00 97.06 98 PRO A CA 1
ATOM 789 C C . PRO A 1 98 ? 14.201 0.619 -24.654 1.00 97.06 98 PRO A C 1
ATOM 791 O O . PRO A 1 98 ? 13.422 -0.275 -24.329 1.00 97.06 98 PRO A O 1
ATOM 794 N N . LYS A 1 99 ? 15.527 0.436 -24.585 1.00 97.81 99 LYS A N 1
ATOM 795 C CA . LYS A 1 99 ? 16.182 -0.788 -24.084 1.00 97.81 99 LYS A CA 1
ATOM 796 C C . LYS A 1 99 ? 16.420 -0.739 -22.568 1.00 97.81 99 LYS A C 1
ATOM 798 O O . LYS A 1 99 ? 17.523 -1.038 -22.103 1.00 97.81 99 LYS A O 1
ATOM 803 N N . THR A 1 100 ? 15.400 -0.353 -21.806 1.00 98.56 100 THR A N 1
ATOM 804 C CA . THR A 1 100 ? 15.455 -0.272 -20.339 1.00 98.56 100 THR A CA 1
ATOM 805 C C . THR A 1 100 ? 14.643 -1.392 -19.698 1.00 98.56 100 THR A C 1
ATOM 807 O O . THR A 1 100 ? 13.492 -1.626 -20.065 1.00 98.56 100 THR A O 1
ATOM 810 N N . LEU A 1 101 ? 15.250 -2.073 -18.727 1.00 98.75 101 LEU A N 1
ATOM 811 C CA . LEU A 1 101 ? 14.573 -3.010 -17.839 1.00 98.75 101 LEU A CA 1
ATOM 812 C C . LEU A 1 101 ? 13.983 -2.256 -16.645 1.00 98.75 101 LEU A C 1
ATOM 814 O O . LEU A 1 101 ? 14.693 -1.503 -15.986 1.00 98.75 101 LEU A O 1
ATOM 818 N N . VAL A 1 102 ? 12.719 -2.498 -16.320 1.00 98.75 102 VAL A N 1
ATOM 819 C CA . VAL A 1 102 ? 12.097 -2.020 -15.084 1.00 98.75 102 VAL A CA 1
ATOM 820 C C . VAL A 1 102 ? 12.041 -3.176 -14.089 1.00 98.75 102 VAL A C 1
ATOM 822 O O . VAL A 1 102 ? 11.467 -4.224 -14.375 1.00 98.75 102 VAL A O 1
ATOM 825 N N . VAL A 1 103 ? 12.632 -2.990 -12.912 1.00 98.44 103 VAL A N 1
ATOM 826 C CA . VAL A 1 103 ? 12.568 -3.935 -11.792 1.00 98.44 103 VAL A CA 1
ATOM 827 C C . VAL A 1 103 ? 11.794 -3.284 -10.656 1.00 98.44 103 VAL A C 1
ATOM 829 O O . VAL A 1 103 ? 12.222 -2.253 -10.148 1.00 98.44 103 VAL A O 1
ATOM 832 N N . CYS A 1 104 ? 10.684 -3.878 -10.229 1.00 98.06 104 CYS A N 1
ATOM 833 C CA . CYS A 1 104 ? 9.892 -3.387 -9.103 1.00 98.06 104 CYS A CA 1
ATOM 834 C C . CYS A 1 104 ? 9.993 -4.345 -7.911 1.00 98.06 104 CYS A C 1
ATOM 836 O O . CYS A 1 104 ? 9.687 -5.532 -8.031 1.00 98.06 104 CYS A O 1
ATOM 838 N N . GLY A 1 105 ? 10.404 -3.835 -6.752 1.00 94.94 105 GLY A N 1
ATOM 839 C CA . GLY A 1 105 ? 10.408 -4.614 -5.512 1.00 94.94 105 GLY A CA 1
ATOM 840 C C . GLY A 1 105 ? 9.024 -4.658 -4.859 1.00 94.94 105 GLY A C 1
ATOM 841 O O . GLY A 1 105 ? 8.318 -3.651 -4.823 1.00 94.94 105 GLY A O 1
ATOM 842 N N . THR A 1 106 ? 8.638 -5.815 -4.319 1.00 92.19 106 THR A N 1
ATOM 843 C CA . THR A 1 106 ? 7.379 -6.015 -3.571 1.00 92.19 106 THR A CA 1
ATOM 844 C C . THR A 1 106 ? 7.609 -6.837 -2.305 1.00 92.19 106 THR A C 1
ATOM 846 O O . THR A 1 106 ? 8.626 -7.515 -2.174 1.00 92.19 106 THR A O 1
ATOM 849 N N . TYR A 1 107 ? 6.671 -6.797 -1.357 1.00 87.12 107 TYR A N 1
ATOM 850 C CA . TYR A 1 107 ? 6.667 -7.724 -0.221 1.00 87.12 107 TYR A CA 1
ATOM 851 C C . TYR A 1 107 ? 6.094 -9.094 -0.630 1.00 87.12 107 TYR A C 1
ATOM 853 O O . TYR A 1 107 ? 5.950 -9.392 -1.820 1.00 87.12 107 TYR A O 1
ATOM 861 N N . MET A 1 108 ? 5.761 -9.937 0.354 1.00 87.44 108 MET A N 1
ATOM 862 C CA . MET A 1 108 ? 5.027 -11.180 0.105 1.00 87.44 108 MET A CA 1
ATOM 863 C C . MET A 1 108 ? 3.677 -10.888 -0.571 1.00 87.44 108 MET A C 1
ATOM 865 O O 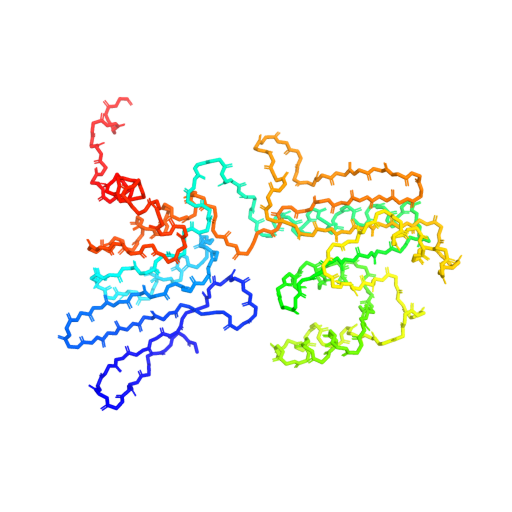. MET A 1 108 ? 3.469 -11.310 -1.708 1.00 87.44 108 MET A O 1
ATOM 869 N N . ILE A 1 109 ? 2.845 -10.073 0.079 1.00 89.62 109 ILE A N 1
ATOM 870 C CA . ILE A 1 109 ? 1.639 -9.417 -0.449 1.00 89.62 109 ILE A CA 1
ATOM 871 C C . ILE A 1 109 ? 1.748 -7.914 -0.164 1.00 89.62 109 ILE A C 1
ATOM 873 O O . ILE A 1 109 ? 2.428 -7.534 0.790 1.00 89.62 109 ILE A O 1
ATOM 877 N N . GLY A 1 110 ? 1.108 -7.073 -0.970 1.00 89.81 110 GLY A N 1
ATOM 878 C CA . GLY A 1 110 ? 1.183 -5.618 -0.863 1.00 89.81 110 GLY A CA 1
ATOM 879 C C . GLY A 1 110 ? 1.997 -4.990 -1.996 1.00 89.81 110 GLY A C 1
ATOM 880 O O . GLY A 1 110 ? 2.959 -5.567 -2.523 1.00 89.81 110 GLY A O 1
ATOM 881 N N . LYS A 1 111 ? 1.621 -3.752 -2.333 1.00 92.06 111 LYS A N 1
ATOM 882 C CA . LYS A 1 111 ? 2.177 -2.895 -3.398 1.00 92.06 111 LYS A CA 1
ATOM 883 C C . LYS A 1 111 ? 1.893 -3.353 -4.825 1.00 92.06 111 LYS A C 1
ATOM 885 O O . LYS A 1 111 ? 2.392 -2.735 -5.769 1.00 92.06 111 LYS A O 1
ATOM 890 N N . GLU A 1 112 ? 1.058 -4.372 -5.019 1.00 94.69 112 GLU A N 1
ATOM 891 C CA . GLU A 1 112 ? 0.681 -4.847 -6.352 1.00 94.69 112 GLU A CA 1
ATOM 892 C C . GLU A 1 112 ? 0.065 -3.736 -7.219 1.00 94.69 112 GLU A C 1
ATOM 894 O O . GLU A 1 112 ? 0.318 -3.712 -8.422 1.00 94.69 112 GLU A O 1
ATOM 899 N N . ARG A 1 113 ? -0.632 -2.754 -6.620 1.00 95.38 113 ARG A N 1
ATOM 900 C CA . ARG A 1 113 ? -1.194 -1.594 -7.343 1.00 95.38 113 ARG A CA 1
ATOM 901 C C . ARG A 1 113 ? -0.125 -0.793 -8.100 1.00 95.38 113 ARG A C 1
ATOM 903 O O . ARG A 1 113 ? -0.379 -0.342 -9.214 1.00 95.38 113 ARG A O 1
ATOM 910 N N . VAL A 1 114 ? 1.080 -0.648 -7.536 1.00 97.12 114 VAL A N 1
ATOM 911 C CA . VAL A 1 114 ? 2.201 0.046 -8.199 1.00 97.12 114 VAL A CA 1
ATOM 912 C C . VAL A 1 114 ? 2.691 -0.764 -9.399 1.00 97.12 114 VAL A C 1
ATOM 914 O O . VAL A 1 114 ? 2.832 -0.227 -10.495 1.00 97.12 114 VAL A O 1
ATOM 917 N N . VAL A 1 115 ? 2.903 -2.070 -9.214 1.00 97.00 115 VAL A N 1
ATOM 918 C CA . VAL A 1 115 ? 3.348 -2.979 -10.285 1.00 97.00 115 VAL A CA 1
ATOM 919 C C . VAL A 1 115 ? 2.342 -3.005 -11.433 1.00 97.00 115 VAL A C 1
ATOM 921 O O . VAL A 1 115 ? 2.723 -2.903 -12.599 1.00 97.00 115 VAL A O 1
ATOM 924 N N . GLN A 1 116 ? 1.060 -3.131 -11.103 1.00 97.00 116 GLN A N 1
ATOM 925 C CA . GLN A 1 116 ? -0.030 -3.179 -12.065 1.00 97.00 116 GLN A CA 1
ATOM 926 C C . GLN A 1 116 ? -0.109 -1.892 -12.889 1.00 97.00 116 GLN A C 1
ATOM 928 O O . GLN A 1 116 ? -0.180 -1.961 -14.115 1.00 97.00 116 GLN A O 1
ATOM 933 N N . ALA A 1 117 ? -0.013 -0.727 -12.244 1.00 98.12 117 ALA A N 1
ATOM 934 C CA . ALA A 1 117 ? -0.029 0.562 -12.928 1.00 98.12 117 ALA A CA 1
ATOM 935 C C . ALA A 1 117 ? 1.182 0.756 -13.860 1.00 98.12 117 ALA A C 1
ATOM 937 O O . ALA A 1 117 ? 1.026 1.240 -14.985 1.00 98.12 117 ALA A O 1
ATOM 938 N N . ILE A 1 118 ? 2.376 0.313 -13.445 1.00 98.44 118 ILE A N 1
ATOM 939 C CA . ILE A 1 118 ? 3.563 0.302 -14.314 1.00 98.44 118 ILE A CA 1
ATOM 940 C C . ILE A 1 118 ? 3.318 -0.601 -15.532 1.00 98.44 118 ILE A C 1
ATOM 942 O O . ILE A 1 118 ? 3.555 -0.181 -16.664 1.00 98.44 118 ILE A O 1
ATOM 946 N N . ALA A 1 119 ? 2.808 -1.819 -15.326 1.00 98.12 119 ALA A N 1
ATOM 947 C CA . ALA A 1 119 ? 2.529 -2.763 -16.409 1.00 98.12 119 ALA A CA 1
ATOM 948 C C . ALA A 1 119 ? 1.502 -2.218 -17.414 1.00 98.12 119 ALA A C 1
ATOM 950 O O . ALA A 1 119 ? 1.654 -2.394 -18.622 1.00 98.12 119 ALA A O 1
ATOM 951 N N . GLU A 1 120 ? 0.465 -1.539 -16.922 1.00 97.50 120 GLU A N 1
ATOM 952 C CA . GLU A 1 120 ? -0.549 -0.876 -17.746 1.00 97.50 120 GLU A CA 1
ATOM 953 C C . GLU A 1 120 ? 0.044 0.280 -18.549 1.00 97.50 120 GLU A C 1
ATOM 955 O O . GLU A 1 120 ? -0.172 0.347 -19.757 1.00 97.50 120 GLU A O 1
ATOM 960 N N . THR A 1 121 ? 0.864 1.117 -17.912 1.00 97.56 121 THR A N 1
ATOM 961 C CA . THR A 1 121 ? 1.572 2.228 -18.567 1.00 97.56 121 THR A CA 1
ATOM 962 C C . THR A 1 121 ? 2.504 1.740 -19.675 1.00 97.56 121 THR A C 1
ATOM 964 O O . THR A 1 121 ? 2.607 2.366 -20.726 1.00 97.56 121 THR A O 1
ATOM 967 N N . MET A 1 122 ? 3.171 0.606 -19.457 1.00 97.00 122 MET A N 1
ATOM 968 C CA . MET A 1 122 ? 4.078 -0.013 -20.425 1.00 97.00 122 MET A CA 1
ATOM 969 C C . MET A 1 122 ? 3.360 -0.859 -21.486 1.00 97.00 122 MET A C 1
ATOM 971 O O . MET A 1 122 ? 4.007 -1.312 -22.429 1.00 97.00 122 MET A O 1
ATOM 975 N N . GLY A 1 123 ? 2.068 -1.158 -21.311 1.00 96.69 123 GLY A N 1
ATOM 976 C CA . GLY A 1 123 ? 1.365 -2.151 -22.127 1.00 96.69 123 GLY A CA 1
ATOM 977 C C . GLY A 1 123 ? 1.977 -3.558 -22.041 1.00 96.69 123 GLY A C 1
ATOM 978 O O . GLY A 1 123 ? 1.875 -4.330 -22.991 1.00 96.69 123 GLY A O 1
ATOM 979 N N . SER A 1 124 ? 2.637 -3.901 -20.931 1.00 96.75 124 SER A N 1
ATOM 980 C CA . SER A 1 124 ? 3.488 -5.090 -20.816 1.00 96.75 124 SER A CA 1
ATOM 981 C C . SER A 1 124 ? 2.896 -6.189 -19.920 1.00 96.75 124 SER A C 1
ATOM 983 O O . SER A 1 124 ? 1.928 -5.990 -19.173 1.00 96.75 124 SER A O 1
ATOM 985 N N . LYS A 1 125 ? 3.483 -7.390 -20.021 1.00 98.44 125 LYS A N 1
ATOM 986 C CA . LYS A 1 125 ? 3.330 -8.475 -19.036 1.00 98.44 125 LYS A CA 1
ATOM 987 C C . LYS A 1 125 ? 4.229 -8.217 -17.820 1.00 98.44 125 LYS A C 1
ATOM 989 O O . LYS A 1 125 ? 5.157 -7.420 -17.888 1.00 98.44 125 LYS A O 1
ATOM 994 N N . ILE A 1 126 ? 4.005 -8.926 -16.723 1.00 98.44 126 ILE A N 1
ATOM 995 C CA . ILE A 1 126 ? 4.786 -8.817 -15.487 1.00 98.44 126 ILE A CA 1
ATOM 996 C C . ILE A 1 126 ? 5.527 -10.136 -15.277 1.00 98.44 126 ILE A C 1
ATOM 998 O O . ILE A 1 126 ? 4.890 -11.159 -15.014 1.00 98.44 126 ILE A O 1
ATOM 1002 N N . ALA A 1 127 ? 6.856 -10.134 -15.398 1.00 98.38 127 ALA A N 1
ATOM 1003 C CA . ALA A 1 127 ? 7.640 -11.327 -15.107 1.00 98.38 127 ALA A CA 1
ATOM 1004 C C . ALA A 1 127 ? 7.831 -11.472 -13.600 1.00 98.38 127 ALA A C 1
ATOM 1006 O O . ALA A 1 127 ? 8.292 -10.550 -12.923 1.00 98.38 127 ALA A O 1
ATOM 1007 N N . VAL A 1 128 ? 7.486 -12.647 -13.087 1.00 97.75 128 VAL A N 1
ATOM 1008 C CA . VAL A 1 128 ? 7.597 -12.990 -11.670 1.00 97.75 128 VAL A CA 1
ATOM 1009 C C . VAL A 1 128 ? 8.183 -14.391 -11.525 1.00 97.75 128 VAL A C 1
ATOM 1011 O O . VAL A 1 128 ? 8.086 -15.216 -12.436 1.00 97.75 128 VAL A O 1
ATOM 1014 N N . ASN A 1 129 ? 8.746 -14.704 -10.359 1.00 96.00 129 ASN A N 1
ATOM 1015 C CA . ASN A 1 129 ? 9.110 -16.082 -10.053 1.00 96.00 129 ASN A CA 1
ATOM 1016 C C . ASN A 1 129 ? 7.859 -16.910 -9.692 1.00 96.00 129 ASN A C 1
ATOM 1018 O O . ASN A 1 129 ? 6.788 -16.375 -9.387 1.00 96.00 129 ASN A O 1
ATOM 1022 N N . ARG A 1 130 ? 7.986 -18.242 -9.719 1.00 96.56 130 ARG A N 1
ATOM 1023 C CA . ARG A 1 130 ? 6.861 -19.153 -9.450 1.00 96.56 130 ARG A CA 1
ATOM 1024 C C . ARG A 1 130 ? 6.225 -18.950 -8.059 1.00 96.56 130 ARG A C 1
ATOM 1026 O O . ARG A 1 130 ? 4.998 -18.917 -8.005 1.00 96.56 130 ARG A O 1
ATOM 1033 N N . PRO A 1 131 ? 6.988 -18.732 -6.966 1.00 96.12 131 PRO A N 1
ATOM 1034 C CA . PRO A 1 131 ? 6.399 -18.393 -5.669 1.00 96.12 131 PRO A CA 1
ATOM 1035 C C . PRO A 1 131 ? 5.525 -17.130 -5.693 1.00 96.12 131 PRO A C 1
ATOM 1037 O O . PRO A 1 131 ? 4.378 -17.184 -5.252 1.00 96.12 131 PRO A O 1
ATOM 1040 N N . LYS A 1 132 ? 6.007 -16.010 -6.257 1.00 95.06 132 LYS A N 1
ATOM 1041 C CA . LYS A 1 132 ? 5.220 -14.766 -6.338 1.00 95.06 132 LYS A CA 1
ATOM 1042 C C . LYS A 1 132 ? 3.996 -14.935 -7.238 1.00 95.06 132 LYS A C 1
ATOM 1044 O O . LYS A 1 132 ? 2.934 -14.429 -6.894 1.00 95.06 132 LYS A O 1
ATOM 1049 N N . MET A 1 133 ? 4.102 -15.687 -8.339 1.00 96.06 133 MET A N 1
ATOM 1050 C CA . MET A 1 133 ? 2.945 -16.007 -9.186 1.00 96.06 133 MET A CA 1
ATOM 1051 C C . MET A 1 133 ? 1.841 -16.720 -8.403 1.00 96.06 133 MET A C 1
ATOM 1053 O O . MET A 1 133 ? 0.676 -16.357 -8.538 1.00 96.06 133 MET A O 1
ATOM 1057 N N . ASN A 1 134 ? 2.199 -17.721 -7.596 1.00 95.56 134 ASN A N 1
ATOM 1058 C CA . ASN A 1 134 ? 1.228 -18.467 -6.798 1.00 95.56 134 ASN A CA 1
ATOM 1059 C C . ASN A 1 134 ? 0.554 -17.566 -5.761 1.00 95.56 134 ASN A C 1
ATOM 1061 O O . ASN A 1 134 ? -0.659 -17.633 -5.614 1.00 95.56 134 ASN A O 1
ATOM 1065 N N . ILE A 1 135 ? 1.318 -16.684 -5.110 1.00 94.88 135 ILE A N 1
ATOM 1066 C CA . ILE A 1 135 ? 0.764 -15.710 -4.163 1.00 94.88 135 ILE A CA 1
ATOM 1067 C C . ILE A 1 135 ? -0.229 -14.775 -4.859 1.00 94.88 135 ILE A C 1
ATOM 1069 O O . ILE A 1 135 ? -1.359 -14.650 -4.400 1.00 94.88 135 ILE A O 1
ATOM 1073 N N . ILE A 1 136 ? 0.160 -14.155 -5.980 1.00 94.12 136 ILE A N 1
ATOM 1074 C CA . ILE A 1 136 ? -0.704 -13.198 -6.687 1.00 94.12 136 ILE A CA 1
ATOM 1075 C C . ILE A 1 136 ? -1.998 -13.870 -7.175 1.00 94.12 136 ILE A C 1
ATOM 1077 O O . ILE A 1 136 ? -3.066 -13.270 -7.089 1.00 94.12 136 ILE A O 1
ATOM 1081 N N . LYS A 1 137 ? -1.932 -15.129 -7.627 1.00 94.62 137 LYS A N 1
ATOM 1082 C CA . LYS A 1 137 ? -3.120 -15.893 -8.041 1.00 94.62 137 LYS A CA 1
ATOM 1083 C C . LYS A 1 137 ? -4.137 -16.097 -6.914 1.00 94.62 137 LYS A C 1
ATOM 1085 O O . LYS A 1 137 ? -5.320 -16.213 -7.205 1.00 94.62 137 LYS A O 1
ATOM 1090 N N . CYS A 1 138 ? -3.703 -16.115 -5.655 1.00 95.2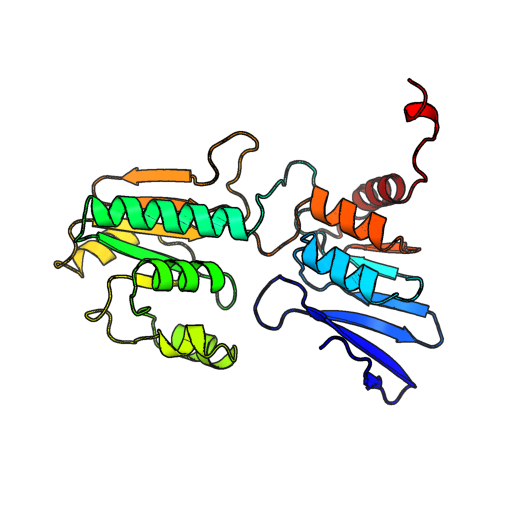5 138 CYS A N 1
ATOM 1091 C CA . CYS A 1 138 ? -4.598 -16.231 -4.501 1.00 95.25 138 CYS A CA 1
ATOM 1092 C C . CYS A 1 138 ? -5.301 -14.912 -4.135 1.00 95.25 138 CYS A C 1
ATOM 1094 O O . CYS A 1 138 ? -6.175 -14.919 -3.274 1.00 95.25 138 CYS A O 1
ATOM 1096 N N . LEU A 1 139 ? -4.928 -13.784 -4.751 1.00 92.38 139 LEU A N 1
ATOM 1097 C CA . LEU A 1 139 ? -5.484 -12.465 -4.423 1.00 92.38 139 LEU A CA 1
ATOM 1098 C C . LEU A 1 139 ? -6.826 -12.177 -5.113 1.00 92.38 139 LEU A C 1
ATOM 1100 O O . LEU A 1 139 ? -7.426 -11.141 -4.846 1.00 92.38 139 LEU A O 1
ATOM 1104 N N . ASN A 1 140 ? -7.288 -13.065 -6.001 1.00 88.88 140 ASN A N 1
ATOM 1105 C CA . ASN A 1 140 ? -8.521 -12.912 -6.783 1.00 88.88 140 ASN A CA 1
ATOM 1106 C C . ASN A 1 140 ? -8.592 -11.607 -7.608 1.00 88.88 140 ASN A C 1
ATOM 1108 O O . ASN A 1 140 ? -9.671 -11.069 -7.840 1.00 88.88 140 ASN A O 1
ATOM 1112 N N . ASP A 1 141 ? -7.444 -11.110 -8.083 1.00 92.25 141 ASP A N 1
ATOM 1113 C CA . ASP A 1 141 ? -7.358 -9.990 -9.027 1.00 92.25 141 ASP A CA 1
ATOM 1114 C C . ASP A 1 141 ? -7.070 -10.522 -10.440 1.00 92.25 141 ASP A C 1
ATOM 1116 O O . ASP A 1 141 ? -5.927 -10.835 -10.799 1.00 92.25 141 ASP A O 1
ATOM 1120 N N . GLU A 1 142 ? -8.116 -10.649 -11.257 1.00 92.69 142 GLU A N 1
ATOM 1121 C CA . GLU A 1 142 ? -8.011 -11.139 -12.638 1.00 92.69 142 GLU A CA 1
ATOM 1122 C C . GLU A 1 142 ? -7.222 -10.182 -13.543 1.00 92.69 142 GLU A C 1
ATOM 1124 O O . GLU A 1 142 ? -6.471 -10.616 -14.427 1.00 92.69 142 GLU A O 1
ATOM 1129 N N . LYS A 1 143 ? -7.340 -8.870 -13.307 1.00 92.44 143 LYS A N 1
ATOM 1130 C CA . LYS A 1 143 ? -6.658 -7.840 -14.100 1.00 92.44 143 LYS A CA 1
ATOM 1131 C C . LYS A 1 143 ? -5.146 -7.932 -13.903 1.00 92.44 143 LYS A C 1
ATOM 1133 O O . LYS A 1 143 ? -4.394 -7.842 -14.874 1.00 92.44 143 LYS A O 1
ATOM 1138 N N . LEU A 1 144 ? -4.697 -8.162 -12.673 1.00 93.88 144 LEU A N 1
ATOM 1139 C CA . LEU A 1 144 ? -3.296 -8.409 -12.356 1.00 93.88 144 LEU A CA 1
ATOM 1140 C C . LEU A 1 144 ? -2.846 -9.797 -12.833 1.00 93.88 144 LEU A C 1
ATOM 1142 O O . LEU A 1 144 ? -1.818 -9.922 -13.502 1.00 93.88 144 LEU A O 1
ATOM 1146 N N . THR A 1 145 ? -3.631 -10.837 -12.541 1.00 95.44 145 THR A N 1
ATOM 1147 C CA . THR A 1 145 ? -3.279 -12.233 -12.847 1.00 95.44 145 THR A CA 1
ATOM 1148 C C . THR A 1 145 ? -3.113 -12.472 -14.348 1.00 95.44 145 THR A C 1
ATOM 1150 O O . THR A 1 145 ? -2.157 -13.127 -14.767 1.00 95.44 145 THR A O 1
ATOM 1153 N N . SER A 1 146 ? -3.978 -11.882 -15.179 1.00 96.19 146 SER A N 1
ATOM 1154 C CA . SER A 1 146 ? -3.915 -11.991 -16.645 1.00 96.19 146 SER A CA 1
ATOM 1155 C C . SER A 1 146 ? -2.646 -11.383 -17.259 1.00 96.19 146 SER A C 1
ATOM 1157 O O . SER A 1 146 ? -2.291 -11.698 -18.402 1.00 96.19 146 SER A O 1
ATOM 1159 N N . ARG A 1 147 ? -1.919 -10.536 -16.519 1.00 97.31 147 ARG A N 1
ATOM 1160 C CA . ARG A 1 147 ? -0.661 -9.921 -16.965 1.00 97.31 147 ARG A CA 1
ATOM 1161 C C . ARG A 1 147 ? 0.585 -10.693 -16.543 1.00 97.31 147 ARG A C 1
ATOM 1163 O O . ARG A 1 147 ? 1.655 -10.393 -17.065 1.00 97.31 147 ARG A O 1
ATOM 1170 N N . LEU A 1 148 ? 0.489 -11.673 -15.649 1.00 97.69 148 LEU A N 1
ATOM 1171 C CA . LEU A 1 148 ? 1.667 -12.386 -15.152 1.00 97.69 148 LEU A CA 1
ATOM 1172 C C . LEU A 1 148 ? 2.289 -13.300 -16.217 1.00 97.69 148 LEU A C 1
ATOM 1174 O O . LEU A 1 148 ? 1.600 -13.884 -17.052 1.00 97.69 148 LEU A O 1
ATOM 1178 N N . THR A 1 149 ? 3.606 -13.469 -16.147 1.00 98.44 149 THR A N 1
ATOM 1179 C CA . THR A 1 149 ? 4.364 -14.434 -16.949 1.00 98.44 149 THR A CA 1
ATOM 1180 C C . THR A 1 149 ? 5.532 -15.001 -16.142 1.00 98.44 149 THR A C 1
ATOM 1182 O O . THR A 1 149 ? 6.086 -14.326 -15.275 1.00 98.44 149 THR A O 1
ATOM 1185 N N . LEU A 1 150 ? 5.899 -16.258 -16.410 1.00 98.00 150 LEU A N 1
ATOM 1186 C CA . LEU A 1 150 ? 7.160 -16.847 -15.934 1.00 98.00 150 LEU A CA 1
ATOM 1187 C C . LEU A 1 150 ? 8.290 -16.673 -16.962 1.00 98.00 150 LEU A C 1
ATOM 1189 O O . LEU A 1 150 ? 9.441 -16.978 -16.662 1.00 98.00 150 LEU A O 1
ATOM 1193 N N . ASP A 1 151 ? 7.975 -16.203 -18.173 1.00 97.56 151 ASP A N 1
ATOM 1194 C CA . ASP A 1 151 ? 8.960 -15.958 -19.220 1.00 97.56 151 ASP A CA 1
ATOM 1195 C C . ASP A 1 151 ? 9.527 -14.537 -19.118 1.00 97.56 151 ASP A C 1
ATOM 1197 O O . ASP A 1 151 ? 8.966 -13.570 -19.642 1.00 97.56 151 ASP A O 1
ATOM 1201 N N . TYR A 1 152 ? 10.690 -14.425 -18.481 1.00 96.81 152 TYR A N 1
ATOM 1202 C CA . TYR A 1 152 ? 11.448 -13.178 -18.343 1.00 96.81 152 TYR A CA 1
ATOM 1203 C C . TYR A 1 152 ? 11.956 -12.614 -19.686 1.00 96.81 152 TYR A C 1
ATOM 1205 O O . TYR A 1 152 ? 12.381 -11.458 -19.751 1.00 96.81 152 TYR A O 1
ATOM 1213 N N . LYS A 1 153 ? 11.914 -13.379 -20.785 1.00 96.06 153 LYS A N 1
ATOM 1214 C CA . LYS A 1 153 ? 12.257 -12.871 -22.124 1.00 96.06 153 LYS A CA 1
ATOM 1215 C C . LYS A 1 153 ? 11.094 -12.112 -22.770 1.00 96.06 153 LYS A C 1
ATOM 1217 O O . LYS A 1 153 ? 11.348 -11.237 -23.592 1.00 96.06 153 LYS A O 1
ATOM 1222 N N . SER A 1 154 ? 9.853 -12.378 -22.356 1.00 96.12 154 SER A N 1
ATOM 1223 C CA . SER A 1 154 ? 8.635 -11.809 -22.958 1.00 96.12 154 SER A CA 1
ATOM 1224 C C . SER A 1 154 ? 8.278 -10.377 -22.525 1.00 96.12 154 SER A C 1
ATOM 1226 O O . SER A 1 154 ? 7.362 -9.783 -23.087 1.00 96.12 154 SER A O 1
ATOM 1228 N N . THR A 1 155 ? 8.953 -9.800 -21.523 1.00 97.94 155 THR A N 1
ATOM 1229 C CA . THR A 1 155 ? 8.595 -8.471 -20.985 1.00 97.94 155 THR A CA 1
ATOM 1230 C C . THR A 1 155 ? 9.775 -7.714 -20.393 1.00 97.94 155 THR A C 1
ATOM 1232 O O . THR A 1 155 ? 10.770 -8.318 -20.022 1.00 97.94 155 THR A O 1
ATOM 1235 N N . ASN A 1 156 ? 9.662 -6.395 -20.260 1.00 97.88 156 ASN A N 1
ATOM 1236 C CA . ASN A 1 156 ? 10.677 -5.520 -19.671 1.00 97.88 156 ASN A CA 1
ATOM 1237 C C . ASN A 1 156 ? 10.320 -5.087 -18.242 1.00 97.88 156 ASN A C 1
ATOM 1239 O O . ASN A 1 156 ? 10.904 -4.132 -17.741 1.00 97.88 156 ASN A O 1
ATOM 1243 N N . LEU A 1 157 ? 9.345 -5.742 -17.606 1.00 98.62 157 LEU A N 1
ATOM 1244 C CA . LEU A 1 157 ? 8.937 -5.470 -16.231 1.00 98.62 157 LEU A CA 1
ATOM 1245 C C . LEU A 1 157 ? 9.095 -6.722 -15.376 1.00 98.62 157 LEU A C 1
ATOM 1247 O O . LEU A 1 157 ? 8.359 -7.695 -15.555 1.00 98.62 157 LEU A O 1
ATOM 1251 N N . PHE A 1 158 ? 10.047 -6.688 -14.448 1.00 98.25 158 PHE A N 1
ATOM 1252 C CA . PHE A 1 158 ? 10.330 -7.780 -13.520 1.00 98.25 158 PHE A CA 1
ATOM 1253 C C . PHE A 1 158 ? 9.917 -7.391 -12.106 1.00 98.25 158 PHE A C 1
ATOM 1255 O O . PHE A 1 158 ? 10.198 -6.281 -11.653 1.00 98.25 158 PHE A O 1
ATOM 1262 N N . VAL A 1 159 ? 9.300 -8.322 -11.386 1.00 97.38 159 VAL A N 1
ATOM 1263 C CA . VAL A 1 159 ? 9.016 -8.167 -9.957 1.00 97.38 159 VAL A CA 1
ATOM 1264 C C . VAL A 1 159 ? 9.947 -9.051 -9.152 1.00 97.38 159 VAL A C 1
ATOM 1266 O O . VAL A 1 159 ? 10.131 -10.233 -9.454 1.00 97.38 159 VAL A O 1
ATOM 1269 N N . VAL A 1 160 ? 10.502 -8.468 -8.096 1.00 94.19 160 VAL A N 1
ATOM 1270 C CA . VAL A 1 160 ? 11.377 -9.144 -7.139 1.00 94.19 160 VAL A CA 1
ATOM 1271 C C . VAL A 1 160 ? 10.819 -9.010 -5.723 1.00 94.19 160 VAL A C 1
ATOM 1273 O O . VAL A 1 160 ? 10.038 -8.101 -5.426 1.00 94.19 160 VAL A O 1
ATOM 1276 N N . PHE A 1 161 ? 11.200 -9.940 -4.848 1.00 90.62 161 PHE A N 1
ATOM 1277 C CA . PHE A 1 161 ? 10.886 -9.852 -3.424 1.00 90.62 161 PHE A CA 1
ATOM 1278 C C . PHE A 1 161 ? 11.860 -8.909 -2.722 1.00 90.62 161 PHE A C 1
ATOM 1280 O O . PHE A 1 161 ? 13.072 -9.027 -2.891 1.00 90.62 161 PHE A O 1
ATOM 1287 N N . GLY A 1 162 ? 11.322 -8.028 -1.885 1.00 88.25 162 GLY A N 1
ATOM 1288 C CA . GLY A 1 162 ? 12.091 -7.080 -1.096 1.00 88.25 162 GLY A CA 1
ATOM 1289 C C . GLY A 1 162 ? 12.815 -6.033 -1.939 1.00 88.25 162 GLY A C 1
ATOM 1290 O O . GLY A 1 162 ? 12.530 -5.830 -3.123 1.00 88.25 162 GLY A O 1
ATOM 1291 N N . SER A 1 163 ? 13.734 -5.331 -1.282 1.00 87.81 163 SER A N 1
ATOM 1292 C CA . SER A 1 163 ? 14.637 -4.393 -1.937 1.00 87.81 163 SER A CA 1
ATOM 1293 C C . SER A 1 163 ? 15.775 -5.147 -2.623 1.00 87.81 163 SER A C 1
ATOM 1295 O O . SER A 1 163 ? 16.136 -6.259 -2.239 1.00 87.81 163 SER A O 1
ATOM 1297 N N . SER A 1 164 ? 16.360 -4.532 -3.648 1.00 92.00 164 SER A N 1
ATOM 1298 C CA . SER A 1 164 ? 17.545 -5.058 -4.325 1.00 92.00 164 SER A CA 1
ATOM 1299 C C . SER A 1 164 ? 18.742 -4.161 -4.046 1.00 92.00 164 SER A C 1
ATOM 1301 O O . SER A 1 164 ? 18.646 -2.938 -4.147 1.00 92.00 164 SER A O 1
ATOM 1303 N N . SER A 1 165 ? 19.881 -4.761 -3.710 1.00 95.38 165 SER A N 1
ATOM 1304 C CA . SER A 1 165 ? 21.144 -4.033 -3.623 1.00 95.38 165 SER A CA 1
ATOM 1305 C C . SER A 1 165 ? 21.609 -3.602 -5.015 1.00 95.38 165 SER A C 1
ATOM 1307 O O . SER A 1 165 ? 21.259 -4.219 -6.025 1.00 95.38 165 SER A O 1
ATOM 1309 N N . LEU A 1 166 ? 22.459 -2.572 -5.084 1.00 95.94 166 LEU A N 1
ATOM 1310 C CA . LEU A 1 166 ? 23.030 -2.125 -6.357 1.00 95.94 166 LEU A CA 1
ATOM 1311 C C . LEU A 1 166 ? 23.741 -3.272 -7.095 1.00 95.94 166 LEU A C 1
ATOM 1313 O O . LEU A 1 166 ? 23.583 -3.406 -8.304 1.00 95.94 166 LEU A O 1
ATOM 1317 N N . LYS A 1 167 ? 24.454 -4.139 -6.365 1.00 96.75 167 LYS A N 1
ATOM 1318 C CA . LYS A 1 167 ? 25.143 -5.300 -6.939 1.00 96.75 167 LYS A CA 1
ATOM 1319 C C . LYS A 1 167 ? 24.167 -6.296 -7.574 1.00 96.75 167 LYS A C 1
ATOM 1321 O O . LYS A 1 167 ? 24.372 -6.694 -8.713 1.00 96.75 167 LYS A O 1
ATOM 1326 N N . GLN A 1 168 ? 23.064 -6.624 -6.898 1.00 97.38 168 GLN A N 1
ATOM 1327 C CA . GLN A 1 168 ? 22.026 -7.505 -7.455 1.00 97.38 168 GLN A CA 1
ATOM 1328 C C . GLN A 1 168 ? 21.394 -6.922 -8.725 1.00 97.38 168 GLN A C 1
ATOM 1330 O O . GLN A 1 168 ? 21.109 -7.655 -9.672 1.00 97.38 168 GLN A O 1
ATOM 1335 N N . LEU A 1 169 ? 21.193 -5.602 -8.766 1.00 97.88 169 LEU A N 1
ATOM 1336 C CA . LEU A 1 169 ? 20.674 -4.914 -9.948 1.00 97.88 169 LEU A CA 1
ATOM 1337 C C . LEU A 1 169 ? 21.678 -4.941 -11.111 1.00 97.88 169 LEU A C 1
ATOM 1339 O O . LEU A 1 169 ? 21.278 -5.181 -12.248 1.00 97.88 169 LEU A O 1
ATOM 1343 N N . GLN A 1 170 ? 22.972 -4.753 -10.834 1.00 97.69 170 GLN A N 1
ATOM 1344 C CA . GLN A 1 170 ? 24.041 -4.890 -11.831 1.00 97.69 170 GLN A CA 1
ATOM 1345 C C . GLN A 1 170 ? 24.097 -6.307 -12.398 1.00 97.69 170 GLN A C 1
ATOM 1347 O O . GLN A 1 170 ? 24.133 -6.474 -13.616 1.00 97.69 170 GLN A O 1
ATOM 1352 N N . ASP A 1 171 ? 24.045 -7.317 -11.530 1.00 97.38 171 ASP A N 1
ATOM 1353 C CA . ASP A 1 171 ? 24.065 -8.721 -11.937 1.00 97.38 171 ASP A CA 1
ATOM 1354 C C . ASP A 1 171 ? 22.818 -9.071 -12.765 1.00 97.38 171 ASP A C 1
ATOM 1356 O O . ASP A 1 171 ? 22.928 -9.723 -13.801 1.00 97.38 171 ASP A O 1
ATOM 1360 N N . THR A 1 172 ? 21.643 -8.561 -12.376 1.00 96.81 172 THR A N 1
ATOM 1361 C CA . THR A 1 172 ? 20.400 -8.708 -13.154 1.00 96.81 172 THR A CA 1
ATOM 1362 C C . THR A 1 172 ? 20.553 -8.096 -14.545 1.00 96.81 172 THR A C 1
ATOM 1364 O O . THR A 1 172 ? 20.262 -8.745 -15.546 1.00 96.81 172 THR A O 1
ATOM 1367 N N . LEU A 1 173 ? 21.041 -6.857 -14.641 1.00 97.75 173 LEU A N 1
ATOM 1368 C CA . LEU A 1 173 ? 21.222 -6.194 -15.930 1.00 97.75 173 LEU A CA 1
ATOM 1369 C C . LEU A 1 173 ? 22.234 -6.943 -16.817 1.00 97.75 173 LEU A C 1
ATOM 1371 O O . LEU A 1 173 ? 21.981 -7.122 -18.007 1.00 97.75 173 LEU A O 1
ATOM 1375 N N . ALA A 1 174 ? 23.326 -7.451 -16.239 1.00 97.25 174 ALA A N 1
ATOM 1376 C CA . ALA A 1 174 ? 24.330 -8.242 -16.952 1.00 97.25 174 ALA A CA 1
ATOM 1377 C C . ALA A 1 174 ? 23.780 -9.580 -17.485 1.00 97.25 174 ALA A C 1
ATOM 1379 O O . ALA A 1 174 ? 24.149 -10.004 -18.580 1.00 97.25 174 ALA A O 1
ATOM 1380 N N . GLN A 1 175 ? 22.866 -10.228 -16.754 1.00 96.81 175 GLN A N 1
ATOM 1381 C CA . GLN A 1 175 ? 22.203 -11.469 -17.186 1.00 96.81 175 GLN A CA 1
ATOM 1382 C C . GLN A 1 175 ? 21.196 -11.256 -18.328 1.00 96.81 175 GLN A C 1
ATOM 1384 O O . GLN A 1 175 ? 20.807 -12.212 -19.002 1.00 96.81 175 GLN A O 1
ATOM 1389 N N . HIS A 1 176 ? 20.780 -10.013 -18.580 1.00 96.69 176 HIS A N 1
ATOM 1390 C CA . HIS A 1 176 ? 19.781 -9.674 -19.589 1.00 96.69 176 HIS A CA 1
ATOM 1391 C C . HIS A 1 176 ? 20.331 -8.681 -20.621 1.00 96.69 176 HIS A C 1
ATOM 1393 O O . HIS A 1 176 ? 19.876 -7.543 -20.719 1.00 96.69 176 HIS A O 1
ATOM 1399 N N . SER A 1 177 ? 21.250 -9.161 -21.465 1.00 94.81 177 SER A N 1
ATOM 1400 C CA . SER A 1 177 ? 21.993 -8.381 -22.476 1.00 94.81 177 SER A CA 1
ATOM 1401 C C . SER A 1 177 ? 21.148 -7.577 -23.478 1.00 94.81 177 SER A C 1
ATOM 1403 O O . SER A 1 177 ? 21.662 -6.671 -24.130 1.00 94.81 177 SER A O 1
ATOM 1405 N N . ARG A 1 178 ? 19.844 -7.860 -23.604 1.00 96.81 178 ARG A N 1
ATOM 1406 C CA . ARG A 1 178 ? 18.914 -7.062 -24.426 1.00 96.81 178 ARG A CA 1
ATOM 1407 C C . ARG A 1 178 ? 18.625 -5.670 -23.857 1.00 96.81 178 ARG A C 1
ATOM 1409 O O . ARG A 1 178 ? 18.075 -4.829 -24.568 1.00 96.81 178 ARG A O 1
ATOM 1416 N N . PHE A 1 179 ? 18.970 -5.436 -22.594 1.00 98.25 179 PHE A N 1
ATOM 1417 C CA . PHE A 1 179 ? 18.801 -4.163 -21.912 1.00 98.25 179 PHE A CA 1
ATOM 1418 C C . PHE A 1 179 ? 20.140 -3.468 -21.725 1.00 98.25 179 PHE A C 1
ATOM 1420 O O . PHE A 1 179 ? 21.136 -4.085 -21.366 1.00 98.25 179 PHE A O 1
ATOM 1427 N N . HIS A 1 180 ? 20.155 -2.159 -21.953 1.00 97.81 180 HIS A N 1
ATOM 1428 C CA . HIS A 1 180 ? 21.340 -1.327 -21.744 1.00 97.81 180 HIS A CA 1
ATOM 1429 C C . HIS A 1 180 ? 21.253 -0.537 -20.435 1.00 97.81 180 HIS A C 1
ATOM 1431 O O . HIS A 1 180 ? 22.264 -0.021 -19.959 1.00 97.81 180 HIS A O 1
ATOM 1437 N N . ARG A 1 181 ? 20.045 -0.416 -19.871 1.00 98.44 181 ARG A N 1
ATOM 1438 C CA . ARG A 1 181 ? 19.751 0.325 -18.643 1.00 98.44 181 ARG A CA 1
ATOM 1439 C C . ARG A 1 181 ? 18.762 -0.433 -17.767 1.00 98.44 181 ARG A C 1
ATOM 1441 O O . ARG A 1 181 ? 17.997 -1.262 -18.263 1.00 98.44 181 ARG A O 1
ATOM 1448 N N . LEU A 1 182 ? 18.752 -0.099 -16.481 1.00 98.69 182 LEU A N 1
ATOM 1449 C CA . LEU A 1 182 ? 17.806 -0.622 -15.504 1.00 98.69 182 LEU A CA 1
ATOM 1450 C C . LEU A 1 182 ? 17.229 0.514 -14.656 1.00 98.69 182 LEU A C 1
ATOM 1452 O O . LEU A 1 182 ? 17.971 1.327 -14.111 1.00 98.69 182 LEU A O 1
ATOM 1456 N N . ILE A 1 183 ? 15.911 0.530 -14.489 1.00 98.62 183 ILE A N 1
ATOM 1457 C CA . ILE A 1 183 ? 15.216 1.336 -13.483 1.00 98.62 183 ILE A CA 1
ATOM 1458 C C . ILE A 1 183 ? 14.753 0.392 -12.384 1.00 98.62 183 ILE A C 1
ATOM 1460 O O . ILE A 1 183 ? 14.001 -0.544 -12.645 1.00 98.62 183 ILE A O 1
ATOM 1464 N N . ASN A 1 184 ? 15.188 0.634 -11.153 1.00 98.31 184 ASN A N 1
ATOM 1465 C CA . ASN A 1 184 ? 14.679 -0.065 -9.988 1.00 98.31 184 ASN A CA 1
ATOM 1466 C C . ASN A 1 184 ? 13.654 0.817 -9.282 1.00 98.31 184 ASN A C 1
ATOM 1468 O O . ASN A 1 184 ? 14.016 1.862 -8.756 1.00 98.31 184 ASN A O 1
ATOM 1472 N N . VAL A 1 185 ? 12.395 0.395 -9.259 1.00 97.88 185 VAL A N 1
ATOM 1473 C CA . VAL A 1 185 ? 11.347 1.029 -8.461 1.00 97.88 185 VAL A CA 1
ATOM 1474 C C . VAL A 1 185 ? 11.253 0.301 -7.127 1.00 97.88 185 VAL A C 1
ATOM 1476 O O . VAL A 1 185 ? 10.951 -0.894 -7.069 1.00 97.88 185 VAL A O 1
ATOM 1479 N N . TRP A 1 186 ? 11.494 1.033 -6.045 1.00 94.94 186 TRP A N 1
ATOM 1480 C CA . TRP A 1 186 ? 11.302 0.569 -4.681 1.00 94.94 186 TRP A CA 1
ATOM 1481 C C . TRP A 1 186 ? 10.185 1.381 -4.025 1.00 94.94 186 TRP A C 1
ATOM 1483 O O . TRP A 1 186 ? 10.430 2.486 -3.533 1.00 94.94 186 TRP A O 1
ATOM 1493 N N . PRO A 1 187 ? 8.942 0.867 -4.015 1.00 92.50 187 PRO A N 1
ATOM 1494 C CA . PRO A 1 187 ? 7.876 1.487 -3.253 1.00 92.50 187 PRO A CA 1
ATOM 1495 C C . PRO A 1 187 ? 8.184 1.270 -1.768 1.00 92.50 187 PRO A C 1
ATOM 1497 O O . PRO A 1 187 ? 8.199 0.134 -1.304 1.00 92.50 187 PRO A O 1
ATOM 1500 N N . SER A 1 188 ? 8.479 2.323 -1.019 1.00 82.50 188 SER A N 1
ATOM 1501 C CA . SER A 1 188 ? 8.792 2.300 0.411 1.00 82.50 188 SER A CA 1
ATOM 1502 C C . SER A 1 188 ? 7.880 3.277 1.159 1.00 82.50 188 SER A C 1
ATOM 1504 O O . SER A 1 188 ? 7.369 4.213 0.566 1.00 82.50 188 SER A O 1
ATOM 1506 N N . GLY A 1 189 ? 7.631 3.084 2.456 1.00 69.62 189 GLY A N 1
ATOM 1507 C CA . GLY A 1 189 ? 6.748 3.990 3.210 1.00 69.62 189 GLY A CA 1
ATOM 1508 C C . GLY A 1 189 ? 7.422 5.274 3.712 1.00 69.62 189 GLY A C 1
ATOM 1509 O O . GLY A 1 189 ? 6.739 6.232 4.040 1.00 69.62 189 GLY A O 1
ATOM 1510 N N . TRP A 1 190 ? 8.756 5.321 3.783 1.00 67.94 190 TRP A N 1
ATOM 1511 C CA . TRP A 1 190 ? 9.466 6.186 4.745 1.00 67.94 190 TRP A CA 1
ATOM 1512 C C . TRP A 1 190 ? 10.296 7.304 4.105 1.00 67.94 190 TRP A C 1
ATOM 1514 O O . TRP A 1 190 ? 10.795 8.180 4.805 1.00 67.94 190 TRP A O 1
ATOM 1524 N N . GLU A 1 191 ? 10.504 7.262 2.790 1.00 66.44 191 GLU A N 1
ATOM 1525 C CA . GLU A 1 191 ? 11.516 8.092 2.118 1.00 66.44 191 GLU A CA 1
ATOM 1526 C C . GLU A 1 191 ? 11.037 9.512 1.772 1.00 66.44 191 GLU A C 1
ATOM 1528 O O . GLU A 1 191 ? 11.824 10.319 1.273 1.00 66.44 191 GLU A O 1
ATOM 1533 N N . TYR A 1 192 ? 9.774 9.849 2.054 1.00 77.81 192 TYR A N 1
ATOM 1534 C CA . TYR A 1 192 ? 9.227 11.162 1.722 1.00 77.81 192 TYR A CA 1
ATOM 1535 C C . TYR A 1 192 ? 9.734 12.260 2.658 1.00 77.81 192 TYR A C 1
ATOM 1537 O O . TYR A 1 192 ? 9.664 12.156 3.883 1.00 77.81 192 TYR A O 1
ATOM 1545 N N . ARG A 1 193 ? 10.173 13.370 2.060 1.00 73.81 193 ARG A N 1
ATOM 1546 C CA . ARG A 1 193 ? 10.468 14.620 2.764 1.00 73.81 193 ARG A CA 1
ATOM 1547 C C . ARG A 1 193 ? 9.454 15.668 2.332 1.00 73.81 193 ARG A C 1
ATOM 1549 O O . ARG A 1 193 ? 9.353 15.978 1.148 1.00 73.81 193 ARG A O 1
ATOM 1556 N N . LYS A 1 194 ? 8.715 16.224 3.295 1.00 74.94 194 LYS A N 1
ATOM 1557 C CA . LYS A 1 194 ? 7.699 17.251 3.032 1.00 74.94 194 LYS A CA 1
ATOM 1558 C C . LYS A 1 194 ? 8.313 18.429 2.263 1.00 74.94 194 LYS A C 1
ATOM 1560 O O . LYS A 1 194 ? 9.317 18.983 2.698 1.00 74.94 194 LYS A O 1
ATOM 1565 N N . GLY A 1 195 ? 7.698 18.795 1.137 1.00 76.12 195 GLY A N 1
ATOM 1566 C CA . GLY A 1 195 ? 8.158 19.884 0.264 1.00 76.12 195 GLY A CA 1
ATOM 1567 C C . GLY A 1 195 ? 9.233 19.488 -0.755 1.00 76.12 195 GLY A C 1
ATOM 1568 O O . GLY A 1 195 ? 9.635 20.326 -1.555 1.00 76.12 195 GLY A O 1
ATOM 1569 N N . GLY A 1 196 ? 9.694 18.234 -0.745 1.00 83.06 196 GLY A N 1
ATOM 1570 C CA . GLY A 1 196 ? 10.568 17.681 -1.777 1.00 83.06 196 GLY A CA 1
ATOM 1571 C C . GLY A 1 196 ? 9.796 17.037 -2.937 1.00 83.06 196 GLY A C 1
ATOM 1572 O O . GLY A 1 196 ? 8.565 16.962 -2.905 1.00 83.06 196 GLY A O 1
ATOM 1573 N N . PRO A 1 197 ? 10.513 16.534 -3.958 1.00 88.81 197 PRO A N 1
ATOM 1574 C CA . PRO A 1 197 ? 9.904 15.714 -5.000 1.00 88.81 197 PRO A CA 1
ATOM 1575 C C . PRO A 1 197 ? 9.274 14.453 -4.396 1.00 88.81 197 PRO A C 1
ATOM 1577 O O . PRO A 1 197 ? 9.769 13.911 -3.406 1.00 88.81 197 PRO A O 1
ATOM 1580 N N . ILE A 1 198 ? 8.194 13.968 -5.018 1.00 92.25 198 ILE A N 1
ATOM 1581 C CA . ILE A 1 198 ? 7.519 12.737 -4.584 1.00 92.25 198 ILE A CA 1
ATOM 1582 C C . ILE A 1 198 ? 8.480 11.546 -4.677 1.00 92.25 198 ILE A C 1
ATOM 1584 O O . ILE A 1 198 ? 8.550 10.760 -3.740 1.00 92.25 198 ILE A O 1
ATOM 1588 N N . LEU A 1 199 ? 9.238 11.418 -5.770 1.00 94.31 199 LEU A N 1
ATOM 1589 C CA . LEU A 1 199 ? 10.198 10.328 -5.951 1.00 94.31 199 LEU A CA 1
ATOM 1590 C C . LEU A 1 199 ? 11.611 10.735 -5.539 1.00 94.31 199 LEU A C 1
ATOM 1592 O O . LEU A 1 199 ? 12.092 11.818 -5.875 1.00 94.31 199 LEU A O 1
ATOM 1596 N N . SER A 1 200 ? 12.319 9.811 -4.894 1.00 93.56 200 SER A N 1
ATOM 1597 C CA . SER A 1 200 ? 13.768 9.886 -4.729 1.00 93.56 200 SER A CA 1
ATOM 1598 C C . SER A 1 200 ? 14.443 9.174 -5.896 1.00 93.56 200 SER A C 1
ATOM 1600 O O . SER A 1 200 ? 14.339 7.957 -6.013 1.00 93.56 200 SER A O 1
ATOM 1602 N N . VAL A 1 201 ? 15.146 9.910 -6.757 1.00 95.19 201 VAL A N 1
ATOM 1603 C CA . VAL A 1 201 ? 15.823 9.347 -7.936 1.00 95.19 201 VAL A CA 1
ATOM 1604 C C . VAL A 1 201 ? 17.336 9.394 -7.735 1.00 95.19 201 VAL A C 1
ATOM 1606 O O . VAL A 1 201 ? 17.911 10.465 -7.549 1.00 95.19 201 VAL A O 1
ATOM 1609 N N . LYS A 1 202 ? 17.987 8.228 -7.768 1.00 95.19 202 LYS A N 1
ATOM 1610 C CA . LYS A 1 202 ? 19.429 8.058 -7.538 1.00 95.19 202 LYS A CA 1
ATOM 1611 C C . LYS A 1 202 ? 20.071 7.309 -8.715 1.00 95.19 202 LYS A C 1
ATOM 1613 O O . LYS A 1 202 ? 19.983 6.079 -8.767 1.00 95.19 202 LYS A O 1
ATOM 1618 N N . PRO A 1 203 ? 20.691 8.015 -9.677 1.00 96.31 203 PRO A N 1
ATOM 1619 C CA . PRO A 1 203 ? 21.406 7.379 -10.779 1.00 96.31 203 PRO A CA 1
ATOM 1620 C C . PRO A 1 203 ? 22.745 6.784 -10.317 1.00 96.31 203 PRO A C 1
ATOM 1622 O O . PRO A 1 203 ? 23.445 7.350 -9.480 1.00 96.31 203 PRO A O 1
ATOM 1625 N N . SER A 1 204 ? 23.116 5.646 -10.896 1.00 95.88 204 SER A N 1
ATOM 1626 C CA . SER A 1 204 ? 24.383 4.944 -10.698 1.00 95.88 204 SER A CA 1
ATOM 1627 C C . SER A 1 204 ? 24.764 4.217 -11.994 1.00 95.88 204 SER A C 1
ATOM 1629 O O . SER A 1 204 ? 24.345 3.089 -12.259 1.00 95.88 204 SER A O 1
ATOM 1631 N N . GLY A 1 205 ? 25.514 4.906 -12.858 1.00 95.56 205 GLY A N 1
ATOM 1632 C CA . GLY A 1 205 ? 25.874 4.400 -14.184 1.00 95.56 205 GLY A CA 1
ATOM 1633 C C . GLY A 1 205 ? 24.645 4.146 -15.067 1.00 95.56 205 GLY A C 1
ATOM 1634 O O . GLY A 1 205 ? 23.897 5.066 -15.404 1.00 95.56 205 GLY A O 1
ATOM 1635 N N . ASN A 1 206 ? 24.441 2.888 -15.455 1.00 97.06 206 ASN A N 1
ATOM 1636 C CA . ASN A 1 206 ? 23.291 2.439 -16.243 1.00 97.06 206 ASN A CA 1
ATOM 1637 C C . ASN A 1 206 ? 22.086 2.002 -15.391 1.00 97.06 206 ASN A C 1
ATOM 1639 O O . ASN A 1 206 ? 21.083 1.549 -15.946 1.00 97.06 206 ASN A O 1
ATOM 1643 N N . ILE A 1 207 ? 22.162 2.160 -14.069 1.00 98.31 207 ILE A N 1
ATOM 1644 C CA . ILE A 1 207 ? 21.087 1.844 -13.131 1.00 98.31 207 ILE A CA 1
ATOM 1645 C C . ILE A 1 207 ? 20.537 3.139 -12.542 1.00 98.31 207 ILE A C 1
ATOM 1647 O O . ILE A 1 207 ? 21.295 4.009 -12.125 1.00 98.31 207 ILE A O 1
ATOM 1651 N N . THR A 1 208 ? 19.218 3.250 -12.450 1.00 98.19 208 THR A N 1
ATOM 1652 C CA . THR A 1 208 ? 18.544 4.320 -11.714 1.00 98.19 208 THR A CA 1
ATOM 1653 C C . THR A 1 208 ? 17.689 3.707 -10.615 1.00 98.19 208 THR A C 1
ATOM 1655 O O . THR A 1 208 ? 16.775 2.942 -10.904 1.00 98.19 208 THR A O 1
ATOM 1658 N N . ILE A 1 209 ? 17.970 4.043 -9.356 1.00 96.81 209 ILE A N 1
ATOM 1659 C CA . ILE A 1 209 ? 17.167 3.611 -8.206 1.00 96.81 209 ILE A CA 1
ATOM 1660 C C . ILE A 1 209 ? 16.128 4.692 -7.905 1.00 96.81 209 ILE A C 1
ATOM 1662 O O . ILE A 1 209 ? 16.475 5.858 -7.724 1.00 96.81 209 ILE A O 1
ATOM 1666 N N . VAL A 1 210 ? 14.862 4.295 -7.854 1.00 96.44 210 VAL A N 1
ATOM 1667 C CA . VAL A 1 210 ? 13.693 5.150 -7.655 1.00 96.44 210 VAL A CA 1
ATOM 1668 C C . VAL A 1 210 ? 12.993 4.729 -6.367 1.00 96.44 210 VAL A C 1
ATOM 1670 O O . VAL A 1 210 ? 12.275 3.731 -6.338 1.00 96.44 210 VAL A O 1
ATOM 1673 N N . GLY A 1 211 ? 13.201 5.494 -5.300 1.00 95.00 211 GLY A N 1
ATOM 1674 C CA . GLY A 1 211 ? 12.428 5.382 -4.066 1.00 95.00 211 GLY A CA 1
ATOM 1675 C C . GLY A 1 211 ? 11.078 6.073 -4.232 1.00 95.00 211 GLY A C 1
ATOM 1676 O O . GLY A 1 211 ? 11.032 7.271 -4.520 1.00 95.00 211 GLY A O 1
ATOM 1677 N N . ALA A 1 212 ? 9.986 5.330 -4.074 1.00 95.12 212 ALA A N 1
ATOM 1678 C CA . ALA A 1 212 ? 8.623 5.841 -4.200 1.00 95.12 212 ALA A CA 1
ATOM 1679 C C . ALA A 1 212 ? 7.907 5.741 -2.844 1.00 95.12 212 ALA A C 1
ATOM 1681 O O . ALA A 1 212 ? 7.761 4.624 -2.358 1.00 95.12 212 ALA A O 1
ATOM 1682 N N . PRO A 1 213 ? 7.439 6.842 -2.224 1.00 94.38 213 PRO A N 1
ATOM 1683 C CA . PRO A 1 213 ? 6.883 6.851 -0.869 1.00 94.38 213 PRO A CA 1
ATOM 1684 C C . PRO A 1 213 ? 5.455 6.267 -0.783 1.00 94.38 213 PRO A C 1
ATOM 1686 O O . PRO A 1 213 ? 4.510 6.919 -0.336 1.00 94.38 213 PRO A O 1
ATOM 1689 N N . TYR A 1 214 ? 5.272 5.038 -1.262 1.00 95.00 214 TYR A N 1
ATOM 1690 C CA . TYR A 1 214 ? 4.017 4.301 -1.236 1.00 95.00 214 TYR A CA 1
ATOM 1691 C C . TYR A 1 214 ? 3.859 3.583 0.110 1.00 95.00 214 TYR A C 1
ATOM 1693 O O . TYR A 1 214 ? 4.341 2.464 0.302 1.00 95.00 214 TYR A O 1
ATOM 1701 N N . SER A 1 215 ? 3.190 4.244 1.056 1.00 94.88 215 SER A N 1
ATOM 1702 C CA . SER A 1 215 ? 2.799 3.626 2.327 1.00 94.88 215 SER A CA 1
ATOM 1703 C C . SER A 1 215 ? 1.514 2.800 2.180 1.00 94.88 215 SER A C 1
ATOM 1705 O O . SER A 1 215 ? 0.606 3.159 1.428 1.00 94.88 215 SER A O 1
ATOM 1707 N N . GLU A 1 216 ? 1.415 1.712 2.933 1.00 95.25 216 GLU A N 1
ATOM 1708 C CA . GLU A 1 216 ? 0.175 0.950 3.154 1.00 95.25 216 GLU A CA 1
ATOM 1709 C C . GLU A 1 216 ? -0.328 1.118 4.596 1.00 95.25 216 GLU A C 1
ATOM 1711 O O . GLU A 1 216 ? -1.310 0.499 4.979 1.00 95.25 216 GLU A O 1
ATOM 1716 N N . HIS A 1 217 ? 0.299 1.997 5.386 1.00 95.81 217 HIS A N 1
ATOM 1717 C CA . HIS A 1 217 ? -0.247 2.451 6.664 1.00 95.81 217 HIS A CA 1
ATOM 1718 C C . HIS A 1 217 ? -0.487 3.958 6.659 1.00 95.81 217 HIS A C 1
ATOM 1720 O O . HIS A 1 217 ? 0.123 4.715 5.892 1.00 95.81 217 HIS A O 1
ATOM 1726 N N . SER A 1 218 ? -1.354 4.379 7.567 1.00 97.19 218 SER A N 1
ATOM 1727 C CA . SER A 1 218 ? -1.770 5.764 7.756 1.00 97.19 218 SER A CA 1
ATOM 1728 C C . SER A 1 218 ? -0.614 6.663 8.203 1.00 97.19 218 SER A C 1
ATOM 1730 O O . SER A 1 218 ? 0.146 6.316 9.100 1.00 97.19 218 SER A O 1
ATOM 1732 N N . SER A 1 219 ? -0.508 7.849 7.616 1.00 95.62 219 SER A N 1
ATOM 1733 C CA . SER A 1 219 ? 0.251 8.981 8.152 1.00 95.62 219 SER A CA 1
ATOM 1734 C C . SER A 1 219 ? -0.387 9.508 9.437 1.00 95.62 219 SER A C 1
ATOM 1736 O O . SER A 1 219 ? -1.556 9.252 9.725 1.00 95.62 219 SER A O 1
ATOM 1738 N N . TYR A 1 220 ? 0.352 10.329 10.186 1.00 95.75 220 TYR A N 1
ATOM 1739 C CA . TYR A 1 220 ? -0.173 10.950 11.404 1.00 95.75 220 TYR A CA 1
ATOM 1740 C C . TYR A 1 220 ? -1.446 11.778 11.150 1.00 95.75 220 TYR A C 1
ATOM 1742 O O . TYR A 1 220 ? -2.397 11.709 11.924 1.00 95.75 220 TYR A O 1
ATOM 1750 N N . GLY A 1 221 ? -1.490 12.526 10.041 1.00 95.88 221 GLY A N 1
ATOM 1751 C CA . GLY A 1 221 ? -2.660 13.330 9.676 1.00 95.88 221 GLY A CA 1
ATOM 1752 C C . GLY A 1 221 ? -3.874 12.491 9.264 1.00 95.88 221 GLY A C 1
ATOM 1753 O O . GLY A 1 221 ? -5.001 12.850 9.592 1.00 95.88 221 GLY A O 1
ATOM 1754 N N . GLU A 1 222 ? -3.662 11.364 8.580 1.00 97.62 222 GLU A N 1
ATOM 1755 C CA . GLU A 1 222 ? -4.728 10.404 8.246 1.00 97.62 222 GLU A CA 1
ATOM 1756 C C . GLU A 1 222 ? -5.298 9.748 9.520 1.00 97.62 222 GLU A C 1
ATOM 1758 O O . GLU A 1 222 ? -6.517 9.674 9.679 1.00 97.62 222 GLU A O 1
ATOM 1763 N N . LEU A 1 223 ? -4.438 9.370 10.479 1.00 98.12 223 LEU A N 1
ATOM 1764 C CA . LEU A 1 223 ? -4.866 8.857 11.789 1.00 98.12 223 LEU A CA 1
ATOM 1765 C C . LEU A 1 223 ? -5.698 9.887 12.565 1.00 98.12 223 LEU A C 1
ATOM 1767 O O . LEU A 1 223 ? -6.761 9.550 13.088 1.00 98.12 223 LEU A O 1
ATOM 1771 N N . GLU A 1 224 ? -5.254 11.147 12.607 1.00 97.88 224 GLU A N 1
ATOM 1772 C CA . GLU A 1 224 ? -6.001 12.227 13.258 1.00 97.88 224 GLU A CA 1
ATOM 1773 C C . GLU A 1 224 ? -7.394 12.398 12.639 1.00 97.88 224 GLU A C 1
ATOM 1775 O O . GLU A 1 224 ? -8.394 12.445 13.361 1.00 97.88 224 GLU A O 1
ATOM 1780 N N . LYS A 1 225 ? -7.475 12.462 11.303 1.00 97.31 225 LYS A N 1
ATOM 1781 C CA . LYS A 1 225 ? -8.749 12.579 10.581 1.00 97.31 225 LYS A CA 1
ATOM 1782 C C . LYS A 1 225 ? -9.689 11.422 10.913 1.00 97.31 225 LYS A C 1
ATOM 1784 O O . LYS A 1 225 ? -10.859 11.668 11.206 1.00 97.31 225 LYS A O 1
ATOM 1789 N N . LEU A 1 226 ? -9.186 10.185 10.910 1.00 97.88 226 LEU A N 1
ATOM 1790 C CA . LEU A 1 226 ? -9.976 8.999 11.239 1.00 97.88 226 LEU A CA 1
ATOM 1791 C C . LEU A 1 226 ? -10.525 9.071 12.667 1.00 97.88 226 LEU A C 1
ATOM 1793 O O . LEU A 1 226 ? -11.726 8.907 12.878 1.00 97.88 226 LEU A O 1
ATOM 1797 N N . VAL A 1 227 ? -9.665 9.356 13.649 1.00 97.81 227 VAL A N 1
ATOM 1798 C CA . VAL A 1 227 ? -10.065 9.448 15.060 1.00 97.81 227 VAL A CA 1
ATOM 1799 C C . VAL A 1 227 ? -11.113 10.541 15.261 1.00 97.81 227 VAL A C 1
ATOM 1801 O O . VAL A 1 227 ? -12.121 10.316 15.934 1.00 97.81 227 VAL A O 1
ATOM 1804 N N . ARG A 1 228 ? -10.924 11.710 14.639 1.00 96.50 228 ARG A N 1
ATOM 1805 C CA . ARG A 1 228 ? -11.886 12.819 14.704 1.00 96.50 228 ARG A CA 1
ATOM 1806 C C . ARG A 1 228 ? -13.210 12.500 14.017 1.00 96.50 228 ARG A C 1
ATOM 1808 O O . ARG A 1 228 ? -14.242 12.984 14.476 1.00 96.50 228 ARG A O 1
ATOM 1815 N N . ALA A 1 229 ? -13.191 11.710 12.946 1.00 95.75 229 ALA A N 1
ATOM 1816 C CA . ALA A 1 229 ? -14.394 11.281 12.243 1.00 95.75 229 ALA A CA 1
ATOM 1817 C C . ALA A 1 229 ? -15.202 10.253 13.048 1.00 95.75 229 ALA A C 1
ATOM 1819 O O . ALA A 1 229 ? -16.423 10.365 13.112 1.00 95.75 229 ALA A O 1
ATOM 1820 N N . LEU A 1 230 ? -14.530 9.281 13.671 1.00 96.00 230 LEU A N 1
ATOM 1821 C CA . LEU A 1 230 ? -15.181 8.189 14.402 1.00 96.00 230 LEU A CA 1
ATOM 1822 C C . LEU A 1 230 ? -15.560 8.549 15.845 1.00 96.00 230 LEU A C 1
ATOM 1824 O O . LEU A 1 230 ? -16.493 7.965 16.389 1.00 96.00 230 LEU A O 1
ATOM 1828 N N . ARG A 1 231 ? -14.836 9.488 16.472 1.00 96.00 231 ARG A N 1
ATOM 1829 C CA . ARG A 1 231 ? -15.033 9.945 17.862 1.00 96.00 231 ARG A CA 1
ATOM 1830 C C . ARG A 1 231 ? -15.274 8.801 18.876 1.00 96.00 231 ARG A C 1
ATOM 1832 O O . ARG A 1 231 ? -16.272 8.846 19.601 1.00 96.00 231 ARG A O 1
ATOM 1839 N N . PRO A 1 232 ? -14.396 7.780 18.951 1.00 97.56 232 PRO A N 1
ATOM 1840 C CA . PRO A 1 232 ? -14.559 6.684 19.906 1.00 97.56 232 PRO A CA 1
ATOM 1841 C C . PRO A 1 232 ? -14.460 7.174 21.358 1.00 97.56 232 PRO A C 1
ATOM 1843 O O . PRO A 1 232 ? -13.794 8.171 21.639 1.00 97.56 232 PRO A O 1
ATOM 1846 N N . ALA A 1 233 ? -15.075 6.445 22.293 1.00 97.56 233 ALA A N 1
ATOM 1847 C CA . ALA A 1 233 ? -14.966 6.754 23.720 1.00 97.56 233 ALA A CA 1
ATOM 1848 C C . ALA A 1 233 ? -13.558 6.472 24.276 1.00 97.56 233 ALA A C 1
ATOM 1850 O O . ALA A 1 233 ? -13.069 7.217 25.125 1.00 97.56 233 ALA A O 1
ATOM 1851 N N . ARG A 1 234 ? -12.888 5.423 23.782 1.00 97.62 234 ARG A N 1
ATOM 1852 C CA . ARG A 1 234 ? -11.508 5.073 24.144 1.00 97.62 234 ARG A CA 1
ATOM 1853 C C . ARG A 1 234 ? -10.722 4.572 22.937 1.00 97.62 234 ARG A C 1
ATOM 1855 O O . ARG A 1 234 ? -11.276 3.928 22.049 1.00 97.62 234 ARG A O 1
ATOM 1862 N N . ILE A 1 235 ? -9.414 4.818 22.935 1.00 98.56 235 ILE A N 1
ATOM 1863 C CA . ILE A 1 235 ? -8.493 4.326 21.903 1.00 98.56 235 ILE A CA 1
ATOM 1864 C C . ILE A 1 235 ? -7.456 3.409 22.547 1.00 98.56 235 ILE A C 1
ATOM 1866 O O . ILE A 1 235 ? -6.847 3.765 23.557 1.00 98.56 235 ILE A O 1
ATOM 1870 N N . VAL A 1 236 ? -7.258 2.232 21.957 1.00 98.38 236 VAL A N 1
ATOM 1871 C CA . VAL A 1 236 ? -6.231 1.261 22.344 1.00 98.38 236 VAL A CA 1
ATOM 1872 C C . VAL A 1 236 ? -5.240 1.132 21.182 1.00 98.38 236 VAL A C 1
ATOM 1874 O O . VAL A 1 236 ? -5.637 0.673 20.112 1.00 98.38 236 VAL A O 1
ATOM 1877 N N . PRO A 1 237 ? -3.971 1.545 21.343 1.00 98.25 237 PRO A N 1
ATOM 1878 C CA . PRO A 1 237 ? -2.966 1.366 20.299 1.00 98.25 237 PRO A CA 1
ATOM 1879 C C . PRO A 1 237 ? -2.605 -0.115 20.151 1.00 98.25 237 PRO A C 1
ATOM 1881 O O . PRO A 1 237 ? -2.464 -0.820 21.152 1.00 98.25 237 PRO A O 1
ATOM 1884 N N . THR A 1 238 ? -2.411 -0.580 18.919 1.00 98.12 238 THR A N 1
ATOM 1885 C CA . THR A 1 238 ? -1.991 -1.966 18.632 1.00 98.12 238 THR A CA 1
ATOM 1886 C C . THR A 1 238 ? -0.505 -2.078 18.282 1.00 98.12 238 THR A C 1
ATOM 1888 O O . THR A 1 238 ? 0.069 -3.161 18.374 1.00 98.12 238 THR A O 1
ATOM 1891 N N . VAL A 1 239 ? 0.151 -0.959 17.950 1.00 97.25 239 VAL A N 1
ATOM 1892 C CA . VAL A 1 239 ? 1.569 -0.898 17.556 1.00 97.25 239 VAL A CA 1
ATOM 1893 C C . VAL A 1 239 ? 2.315 0.116 18.427 1.00 97.25 239 VAL A C 1
ATOM 1895 O O . VAL A 1 239 ? 1.750 1.119 18.860 1.00 97.25 239 VAL A O 1
ATOM 1898 N N . ASN A 1 240 ? 3.604 -0.113 18.702 1.00 93.62 240 ASN A N 1
ATOM 1899 C CA . ASN A 1 240 ? 4.413 0.757 19.572 1.00 93.62 240 ASN A CA 1
ATOM 1900 C C . ASN A 1 240 ? 3.806 0.938 20.981 1.00 93.62 240 ASN A C 1
ATOM 1902 O O . ASN A 1 240 ? 3.895 2.014 21.572 1.00 93.62 240 ASN A O 1
ATOM 1906 N N . VAL A 1 241 ? 3.191 -0.117 21.530 1.00 93.88 241 VAL A N 1
ATOM 1907 C CA . VAL A 1 241 ? 2.419 -0.083 22.790 1.00 93.88 241 VAL A CA 1
ATOM 1908 C C . VAL A 1 241 ? 3.221 0.380 24.011 1.00 93.88 241 VAL A C 1
ATOM 1910 O O . VAL A 1 241 ? 2.642 0.906 24.957 1.00 93.88 241 VAL A O 1
ATOM 1913 N N . SER A 1 242 ? 4.554 0.281 23.974 1.00 94.69 242 SER A N 1
ATOM 1914 C CA . SER A 1 242 ? 5.437 0.851 25.000 1.00 94.69 242 SER A CA 1
ATOM 1915 C C . SER A 1 242 ? 5.330 2.377 25.122 1.00 94.69 242 SER A C 1
ATOM 1917 O O . SER A 1 242 ? 5.708 2.931 26.147 1.00 94.69 242 SER A O 1
ATOM 1919 N N . LYS A 1 243 ? 4.786 3.061 24.107 1.00 93.06 243 LYS A N 1
ATOM 1920 C CA . LYS A 1 243 ? 4.541 4.512 24.088 1.00 93.06 243 LYS A CA 1
ATOM 1921 C C . LYS A 1 243 ? 3.078 4.881 24.342 1.00 93.06 243 LYS A C 1
ATOM 1923 O O . LYS A 1 243 ? 2.667 5.994 24.020 1.00 93.06 243 LYS A O 1
ATOM 1928 N N . ASN A 1 244 ? 2.267 3.966 24.880 1.00 94.88 244 ASN A N 1
ATOM 1929 C CA . ASN A 1 244 ? 0.832 4.192 25.065 1.00 94.88 244 ASN A CA 1
ATOM 1930 C C . ASN A 1 244 ? 0.537 5.486 25.840 1.00 94.88 244 ASN A C 1
ATOM 1932 O O . ASN A 1 244 ? -0.274 6.280 25.384 1.00 94.88 244 ASN A O 1
ATOM 1936 N N . GLU A 1 245 ? 1.241 5.766 26.940 1.00 94.50 245 GLU A N 1
ATOM 1937 C CA . GLU A 1 245 ? 1.024 6.993 27.726 1.00 94.50 245 GLU A CA 1
ATOM 1938 C C . GLU A 1 245 ? 1.217 8.286 26.915 1.00 94.50 245 GLU A C 1
ATOM 1940 O O . GLU A 1 245 ? 0.457 9.241 27.076 1.00 94.50 245 GLU A O 1
ATOM 1945 N N . GLU A 1 246 ? 2.211 8.321 26.023 1.00 94.56 246 GLU A N 1
ATOM 1946 C CA . GLU A 1 246 ? 2.441 9.446 25.109 1.00 94.56 246 GLU A CA 1
ATOM 1947 C C . GLU A 1 246 ? 1.292 9.556 24.099 1.00 94.56 246 GLU A C 1
ATOM 1949 O O . GLU A 1 246 ? 0.705 10.627 23.939 1.00 94.56 246 GLU A O 1
ATOM 1954 N N . MET A 1 247 ? 0.912 8.433 23.480 1.00 96.81 247 MET A N 1
ATOM 1955 C CA . MET A 1 247 ? -0.164 8.389 22.487 1.00 96.81 247 MET A CA 1
ATOM 1956 C C . MET A 1 247 ? -1.524 8.786 23.080 1.00 96.81 247 MET A C 1
ATOM 1958 O O . MET A 1 247 ? -2.279 9.501 22.424 1.00 96.81 247 MET A O 1
ATOM 1962 N N . GLN A 1 248 ? -1.825 8.414 24.331 1.00 97.38 248 GLN A N 1
ATOM 1963 C CA . GLN A 1 248 ? -3.073 8.801 25.005 1.00 97.38 248 GLN A CA 1
ATOM 1964 C C . GLN A 1 248 ? -3.210 10.319 25.177 1.00 97.38 248 GLN A C 1
ATOM 1966 O O . GLN A 1 248 ? -4.315 10.857 25.058 1.00 97.38 248 GLN A O 1
ATOM 1971 N N . LYS A 1 249 ? -2.101 11.041 25.399 1.00 96.31 249 LYS A N 1
ATOM 1972 C CA . LYS A 1 249 ? -2.114 12.514 25.428 1.00 96.31 249 LYS A CA 1
ATOM 1973 C C . LYS A 1 249 ? -2.523 13.078 24.068 1.00 96.31 249 LYS A C 1
ATOM 1975 O O . LYS A 1 249 ? -3.386 13.952 24.007 1.00 96.31 249 LYS A O 1
ATOM 1980 N N . THR A 1 250 ? -1.965 12.543 22.983 1.00 96.75 250 THR A N 1
ATOM 1981 C CA . THR A 1 250 ? -2.322 12.937 21.613 1.00 96.75 250 THR A CA 1
ATOM 1982 C C . THR A 1 250 ? -3.779 12.611 21.284 1.00 96.75 250 THR A C 1
ATOM 1984 O O . THR A 1 250 ? -4.504 13.470 20.789 1.00 96.75 250 THR A O 1
ATOM 1987 N N . PHE A 1 251 ? -4.252 11.409 21.618 1.00 97.38 251 PHE A N 1
ATOM 1988 C CA . PHE A 1 251 ? -5.647 11.009 21.408 1.00 97.38 251 PHE A CA 1
ATOM 1989 C C . PHE A 1 251 ? -6.630 11.930 22.131 1.00 97.38 251 PHE A C 1
ATOM 1991 O O . PHE A 1 251 ? -7.638 12.339 21.555 1.00 97.38 251 PHE A O 1
ATOM 1998 N N . SER A 1 252 ? -6.306 12.318 23.365 1.00 96.38 252 SER A N 1
ATOM 1999 C CA . SER A 1 252 ? -7.124 13.246 24.148 1.00 96.38 252 SER A CA 1
ATOM 2000 C C . SER A 1 252 ? -7.218 14.622 23.476 1.00 96.38 252 SER A C 1
ATOM 2002 O O . SER A 1 252 ? -8.297 15.208 23.412 1.00 96.38 252 SER A O 1
ATOM 2004 N N . GLN A 1 253 ? -6.113 15.116 22.906 1.00 95.81 253 GLN A N 1
ATOM 2005 C CA . GLN A 1 253 ? -6.091 16.363 22.128 1.00 95.81 253 GLN A CA 1
ATOM 2006 C C . GLN A 1 253 ? -6.915 16.261 20.836 1.00 95.81 253 GLN A C 1
ATOM 2008 O O . GLN A 1 253 ? -7.617 17.205 20.473 1.00 95.81 253 GLN A O 1
ATOM 2013 N N . TRP A 1 254 ? -6.864 15.123 20.139 1.00 96.44 254 TRP A N 1
ATOM 2014 C CA . TRP A 1 254 ? -7.661 14.894 18.931 1.00 96.44 254 TRP A CA 1
ATOM 2015 C C . TRP A 1 254 ? -9.166 14.800 19.208 1.00 96.44 254 TRP A C 1
ATOM 2017 O O . TRP A 1 254 ? -9.969 15.210 18.371 1.00 96.44 254 TRP A O 1
ATOM 2027 N N . LEU A 1 255 ? -9.568 14.285 20.370 1.00 95.69 255 LEU A N 1
ATOM 2028 C CA . LEU A 1 255 ? -10.981 14.130 20.739 1.00 95.69 255 LEU A CA 1
ATOM 2029 C C . LEU A 1 255 ? -11.581 15.364 21.428 1.00 95.69 255 LEU A C 1
ATOM 2031 O O . LEU A 1 255 ? -12.812 15.478 21.506 1.00 95.69 255 LEU A O 1
ATOM 2035 N N . ALA A 1 256 ? -10.741 16.298 21.883 1.00 92.00 256 ALA A N 1
ATOM 2036 C CA . ALA A 1 256 ? -11.183 17.550 22.482 1.00 92.00 256 ALA A CA 1
ATOM 2037 C C . ALA A 1 256 ? -12.109 18.337 21.525 1.00 92.00 256 ALA A C 1
ATOM 2039 O O . ALA A 1 256 ? -11.874 18.363 20.309 1.00 92.00 256 ALA A O 1
ATOM 2040 N N . PRO A 1 257 ? -13.178 18.974 22.040 1.00 81.69 257 PRO A N 1
ATOM 2041 C CA . PRO A 1 257 ? -14.017 19.854 21.235 1.00 81.69 257 PRO A CA 1
ATOM 2042 C C . PRO A 1 257 ? -13.173 21.001 20.659 1.00 81.69 257 PRO A C 1
ATOM 2044 O O . PRO A 1 257 ? -12.274 21.513 21.324 1.00 81.69 257 PRO A O 1
ATOM 2047 N N . ALA A 1 258 ? -13.438 21.388 19.408 1.00 72.62 258 ALA A N 1
ATOM 2048 C CA . ALA A 1 258 ? -12.719 22.488 18.774 1.00 72.62 258 ALA A CA 1
ATOM 2049 C C . ALA A 1 258 ? -12.917 23.777 19.590 1.00 72.62 258 ALA A C 1
ATOM 2051 O O . ALA A 1 258 ? -14.049 24.138 19.916 1.00 72.62 258 ALA A O 1
ATOM 2052 N N . ASN A 1 259 ? -11.825 24.469 19.925 1.00 53.69 259 ASN A N 1
ATOM 2053 C CA . ASN A 1 259 ? -11.898 25.752 20.617 1.00 53.69 259 ASN A CA 1
ATOM 2054 C C . ASN A 1 259 ? -12.618 26.773 19.721 1.00 53.69 259 ASN A C 1
ATOM 2056 O O . ASN A 1 259 ? -12.084 27.214 18.705 1.00 53.69 259 ASN A O 1
ATOM 2060 N N . ILE A 1 260 ? -13.822 27.175 20.132 1.00 53.97 260 ILE A N 1
ATOM 2061 C CA . ILE A 1 260 ? -14.686 28.155 19.446 1.00 53.97 260 ILE A CA 1
ATOM 2062 C C . ILE A 1 260 ? -14.003 29.539 19.324 1.00 53.97 260 ILE A C 1
ATOM 2064 O O . ILE A 1 260 ? -14.386 30.367 18.502 1.00 53.97 260 ILE A O 1
ATOM 2068 N N . SER A 1 261 ? -12.923 29.784 20.071 1.00 48.72 261 SER A N 1
ATOM 2069 C CA . SER A 1 261 ? -12.180 31.049 20.096 1.00 48.72 261 SER A CA 1
ATOM 2070 C C . SER A 1 261 ? -11.305 31.343 18.865 1.00 48.72 261 SER A C 1
ATOM 2072 O O . SER A 1 261 ? -10.737 32.431 18.795 1.00 48.72 261 SER A O 1
ATOM 2074 N N . GLN A 1 262 ? -11.196 30.434 17.888 1.00 45.53 262 GLN A N 1
ATOM 2075 C CA . GLN A 1 262 ? -10.487 30.688 16.618 1.00 45.53 262 GLN A CA 1
ATOM 2076 C C . GLN A 1 262 ? -11.407 31.015 15.428 1.00 45.53 262 GLN A C 1
ATOM 2078 O O . GLN A 1 262 ? -10.904 31.317 14.354 1.00 45.53 262 GLN A O 1
ATOM 2083 N N . ILE A 1 263 ? -12.734 30.996 15.607 1.00 46.12 263 ILE A N 1
ATOM 2084 C CA . ILE A 1 263 ? -13.704 31.320 14.539 1.00 46.12 263 ILE A CA 1
ATOM 2085 C C . ILE A 1 263 ? -14.021 32.833 14.496 1.00 46.12 263 ILE A C 1
ATOM 2087 O O . ILE A 1 263 ? -14.592 33.322 13.528 1.00 46.12 263 ILE A O 1
ATOM 2091 N N . PHE A 1 264 ? -13.591 33.597 15.507 1.00 41.16 264 PHE A N 1
ATOM 2092 C CA . PHE A 1 264 ? -13.825 35.045 15.624 1.00 41.16 264 PHE A CA 1
ATOM 2093 C C . PHE A 1 264 ? -12.528 35.875 15.675 1.00 41.16 264 PHE A C 1
ATOM 2095 O O . PHE A 1 264 ? -12.401 36.772 16.510 1.00 41.16 264 PHE A O 1
ATOM 2102 N N . LYS A 1 265 ? -11.552 35.586 14.809 1.00 38.78 265 LYS A N 1
ATOM 2103 C CA . LYS A 1 265 ? -10.430 36.501 14.543 1.00 38.78 265 LYS A CA 1
ATOM 2104 C C . LYS A 1 265 ? -10.234 36.711 13.055 1.00 38.78 265 LYS A C 1
ATOM 2106 O O . LYS A 1 265 ? -10.274 35.697 12.329 1.00 38.78 265 LYS A O 1
#

pLDDT: mean 93.69, std 9.24, range [38.78, 98.75]

Secondary structure (DSSP, 8-state):
--SEEE-TTS-EEEEEE-SSSTT-EEEEEE-SS-EEEE--S----HHHHHHHHHTTPPPPSEEEE--TT-STT-----HHHHHHHHHHHHHHHHHH-SSEEEEEEE-SSS-HHHHHHHHHHHT--EE--HHHHHHHHTTT-HHHHTTEES-TTS-SEEEEES---HHHHHHHHHH-TT-SEEEEEEE-SS---TTS-SSEEEEETTEEEEEE---SS--HHHHHHHHHHH--SEEEESSSGGGHHHHHHHHHHHHSPP-GGGS--

InterPro domains:
  IPR011084 DNA repair metallo-beta-lactamase [PF07522] (144-242)
  IPR036866 Ribonuclease Z/Hydroxyacylglutathione hydrolase-like [SSF56281] (3-255)

Radius of gyration: 21.54 Å; chains: 1; bounding box: 51×56×53 Å

Sequence (265 aa):
MNQPQRLQDGTLVTLFDANHCPGSVLFLFETLTGNFLHTGDLRAEDCLIDQLKSKSLPKLDILFLDTTYMNPRYVFPPQKAVIDEVCRFVKTELERYPKTLVVCGTYMIGKERVVQAIAETMGSKIAVNRPKMNIIKCLNDEKLTSRLTLDYKSTNLFVVFGSSSLKQLQDTLAQHSRFHRLINVWPSGWEYRKGGPILSVKPSGNITIVGAPYSEHSSYGELEKLVRALRPARIVPTVNVSKNEEMQKTFSQWLAPANISQIFK

Foldseek 3Di:
DQDWDADPQRKTWGWDAQLQFQPQTWIWIDDPVFIEIENPFHALDPVSLVVVLVSVDDAHQEYADACVAQDQQQDADPLVVLLVVLLVVLLVVCVVFVQEAEEEEDALTDPLSSLLSNCVSVVAAEAEDPSSLVSVVVSPDPSNNVRYDVDPVRGRHYYDYDDDDPVRQVVVCVVPVSHQAYEYEYADQGPDDPPDDQWDWDDDPRYIYIYHNNHSGYHNVSRLSNCLSSLHSYYHYPPPNVCVVVVVVVSCVSNDDPDPVVVPD